Protein AF-A0A960VDE9-F1 (afdb_monomer)

Radius of gyration: 19.6 Å; Cα contacts (8 Å, |Δi|>4): 269; chains: 1; bounding box: 43×32×60 Å

pLDDT: mean 87.98, std 11.35, range [50.59, 98.44]

Nearest PDB structures (foldseek):
  7naz-assembly1_A  TM=5.894E-01  e=3.994E-02  Mycolicibacterium smegmatis MC2 155
  8xwx-assembly1_C  TM=6.552E-01  e=4.016E-01  Homo sapiens
  8j8p-assembly1_C  TM=5.024E-01  e=2.693E-01  Saccharomyces eubayanus
  4gpk-assembly1_C  TM=4.452E-01  e=2.464E-01  Bacillus thuringiensis serovar thuringiensis
  7pnu-assembly1_4  TM=3.259E-01  e=2.370E+00  Mus musculus

Solvent-accessible surface area (backbone atoms only — not comparable to full-atom values): 12712 Å² total; per-residue (Å²): 99,71,69,57,45,55,48,42,45,74,73,66,60,69,73,46,49,70,53,50,54,47,26,68,74,68,68,40,65,72,65,90,60,42,84,83,45,41,68,58,56,52,50,51,34,56,52,24,51,57,60,61,68,64,75,64,93,52,79,53,48,42,33,29,53,48,48,37,52,51,49,36,53,62,68,61,75,54,59,35,54,59,52,38,60,51,58,69,70,43,53,68,86,53,25,52,62,86,52,33,32,55,54,48,47,50,45,52,47,17,18,28,67,48,21,37,53,70,58,36,51,53,49,54,60,52,33,70,74,42,45,89,68,29,27,61,79,70,53,73,59,56,51,37,38,44,46,13,49,4,26,43,61,57,65,39,50,69,62,12,52,61,42,26,59,82,32,45,74,72,87,46,76,61,12,51,51,34,53,52,50,51,23,50,48,31,40,78,71,71,37,47,70,60,18,46,52,50,46,53,51,52,34,57,77,52,76,61,69,60,61,67,51,56,54,53,44,51,54,57,40,71,74,40,91,89,57,84,65,96,90,114

Foldseek 3Di:
DVVVLVVCVVLPDDLALVQLLVCLLVVARPCVSCPVCVVVLVVLLVVLVVVCVVVDDDLCVLVSLLSNLLSCSNVVVDQLQVSLVVLVVRDLVSHDLSCLQSSLSSNLSSCLLQLPLVSLVVSVVVLVVSPPRRHHDADPLSSLLSNLSSCVNVVVLVSNLVSLVVNQPDDDPSNLVSLLSNLVNCLVVVVLVSSLVSLLVSCVVVVNPDCVSVVVNVVSPVVDPPDDHPSD

Structure (mmCIF, N/CA/C/O backbone):
data_AF-A0A960VDE9-F1
#
_entry.id   AF-A0A960VDE9-F1
#
loop_
_atom_site.group_PDB
_atom_site.id
_atom_site.type_symbol
_atom_site.label_atom_id
_atom_site.label_alt_id
_atom_site.label_comp_id
_atom_site.label_asym_id
_atom_site.label_entity_id
_atom_site.label_seq_id
_atom_site.pdbx_PDB_ins_code
_atom_site.Cartn_x
_atom_site.Cartn_y
_atom_site.Cartn_z
_atom_site.occupancy
_atom_site.B_iso_or_equiv
_atom_site.auth_seq_id
_atom_site.auth_comp_id
_atom_site.auth_asym_id
_atom_site.auth_atom_id
_atom_site.pdbx_PDB_model_num
ATOM 1 N N . ALA A 1 1 ? 17.961 4.951 -19.507 1.00 57.47 1 ALA A N 1
ATOM 2 C CA . ALA A 1 1 ? 17.236 4.058 -18.572 1.00 57.47 1 ALA A CA 1
ATOM 3 C C . ALA A 1 1 ? 18.170 3.254 -17.660 1.00 57.47 1 ALA A C 1
ATOM 5 O O . ALA A 1 1 ? 18.095 3.422 -16.451 1.00 57.47 1 ALA A O 1
ATOM 6 N N . LYS A 1 2 ? 19.081 2.435 -18.211 1.00 57.09 2 LYS A N 1
ATOM 7 C CA . LYS A 1 2 ? 19.989 1.567 -17.433 1.00 57.09 2 LYS A CA 1
ATOM 8 C 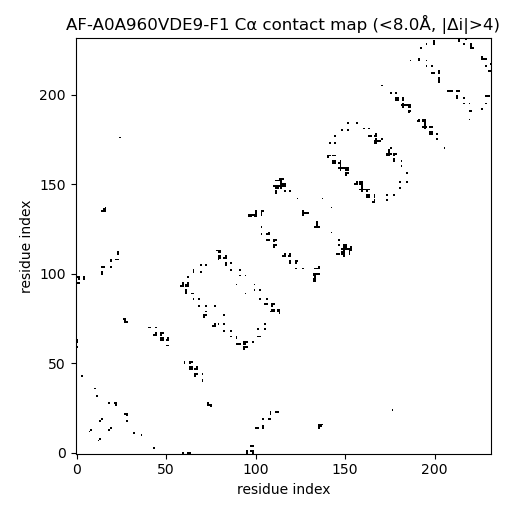C . LYS A 1 2 ? 20.852 2.305 -16.397 1.00 57.09 2 LYS A C 1
ATOM 10 O O . LYS A 1 2 ? 20.918 1.888 -15.248 1.00 57.09 2 LYS A O 1
ATOM 15 N N . SER A 1 3 ? 21.450 3.438 -16.773 1.00 63.19 3 SER A N 1
ATOM 16 C CA . SER A 1 3 ? 22.208 4.292 -15.844 1.00 63.19 3 SER A CA 1
ATOM 17 C C . SER A 1 3 ? 21.349 4.780 -14.675 1.00 63.19 3 SER A C 1
ATOM 19 O O . SER A 1 3 ? 21.765 4.660 -13.529 1.00 63.19 3 SER A O 1
ATOM 21 N N . PHE A 1 4 ? 20.126 5.245 -14.950 1.00 68.25 4 PHE A N 1
ATOM 22 C CA . PHE A 1 4 ? 19.194 5.692 -13.916 1.00 68.25 4 PHE A CA 1
ATOM 23 C C . PHE A 1 4 ? 18.790 4.563 -12.971 1.00 68.25 4 PHE A C 1
ATOM 25 O O . PHE A 1 4 ? 18.800 4.784 -11.770 1.00 68.25 4 PHE A O 1
ATOM 32 N N . TYR A 1 5 ? 18.515 3.354 -13.469 1.00 60.34 5 TYR A N 1
ATOM 33 C CA . TYR A 1 5 ? 18.174 2.217 -12.610 1.00 60.34 5 TYR A CA 1
ATOM 34 C C . TYR A 1 5 ? 19.263 1.887 -11.587 1.00 60.34 5 TYR A C 1
ATOM 36 O O . TYR A 1 5 ? 19.000 1.867 -10.386 1.00 60.34 5 TYR A O 1
ATOM 44 N N . TYR A 1 6 ? 20.503 1.685 -12.041 1.00 60.00 6 TYR A N 1
ATOM 45 C CA . TYR A 1 6 ? 21.601 1.408 -11.114 1.00 60.00 6 TYR A CA 1
ATOM 46 C C . TYR A 1 6 ? 21.843 2.578 -10.174 1.00 60.00 6 TYR A C 1
ATOM 48 O O . TYR A 1 6 ? 22.131 2.363 -9.002 1.00 60.00 6 TYR A O 1
ATOM 56 N N . SER A 1 7 ? 21.671 3.815 -10.643 1.00 65.06 7 SER A N 1
ATOM 57 C CA . SER A 1 7 ? 21.717 4.967 -9.755 1.00 65.06 7 SER A CA 1
ATOM 58 C C . SER A 1 7 ? 20.598 4.946 -8.711 1.00 65.06 7 SER A C 1
ATOM 60 O O . SER A 1 7 ? 20.882 5.269 -7.566 1.00 65.06 7 SER A O 1
ATOM 62 N N . LEU A 1 8 ? 19.365 4.540 -9.032 1.00 69.56 8 LEU A N 1
ATOM 63 C CA . LEU A 1 8 ? 18.282 4.395 -8.046 1.00 69.56 8 LEU A CA 1
ATOM 64 C C . LEU A 1 8 ? 18.653 3.369 -6.964 1.00 69.56 8 LEU A C 1
ATOM 66 O O . LEU A 1 8 ? 18.514 3.662 -5.775 1.00 69.56 8 LEU A O 1
ATOM 70 N N . LEU A 1 9 ? 19.197 2.216 -7.366 1.00 65.12 9 LEU A N 1
ATOM 71 C CA . LEU A 1 9 ? 19.657 1.177 -6.439 1.00 65.12 9 LEU A CA 1
ATOM 72 C C . LEU A 1 9 ? 20.843 1.634 -5.578 1.00 65.12 9 LEU A C 1
ATOM 74 O O . LEU A 1 9 ? 20.812 1.472 -4.361 1.00 65.12 9 LEU A O 1
ATOM 78 N N . ILE A 1 10 ? 21.867 2.250 -6.181 1.00 57.50 10 ILE A N 1
ATOM 79 C CA . ILE A 1 10 ? 23.031 2.817 -5.471 1.00 57.50 10 ILE A CA 1
ATOM 80 C C . ILE A 1 10 ? 22.580 3.885 -4.473 1.00 57.50 10 ILE A C 1
ATOM 82 O O . ILE A 1 10 ? 23.118 3.992 -3.372 1.00 57.50 10 ILE A O 1
ATOM 86 N N . ASN A 1 11 ? 21.555 4.655 -4.831 1.00 63.22 11 ASN A N 1
ATOM 87 C CA . ASN A 1 11 ? 20.969 5.642 -3.942 1.00 63.22 11 ASN A CA 1
ATOM 88 C C . ASN A 1 11 ? 20.091 5.020 -2.847 1.00 63.22 11 ASN A C 1
ATOM 90 O O . ASN A 1 11 ? 19.688 5.751 -1.949 1.00 63.22 11 ASN A O 1
ATOM 94 N N . GLY A 1 12 ? 19.876 3.703 -2.825 1.00 68.06 12 GLY A N 1
ATOM 95 C CA . GLY A 1 12 ? 19.238 2.980 -1.723 1.00 68.06 12 GLY A CA 1
ATOM 96 C C . GLY A 1 12 ? 17.746 2.700 -1.909 1.00 68.06 12 GLY A C 1
ATOM 97 O O . GLY A 1 12 ? 17.090 2.302 -0.944 1.00 68.06 12 GLY A O 1
ATOM 98 N N . LEU A 1 13 ? 17.194 2.900 -3.113 1.00 77.44 13 LEU A N 1
ATOM 99 C CA . LEU A 1 13 ? 15.847 2.415 -3.416 1.00 77.44 13 LEU A CA 1
ATOM 100 C C . LEU A 1 13 ? 15.864 0.896 -3.518 1.00 77.44 13 LEU A C 1
ATOM 102 O O . LEU A 1 13 ? 16.727 0.312 -4.175 1.00 77.44 13 LEU A O 1
ATOM 106 N N . LYS A 1 14 ? 14.882 0.272 -2.875 1.00 83.75 14 LYS A N 1
ATOM 107 C CA . LYS A 1 14 ? 14.618 -1.158 -2.971 1.00 83.75 14 LYS A CA 1
ATOM 108 C C . LYS A 1 14 ? 13.179 -1.356 -3.418 1.00 83.75 14 LYS A C 1
ATOM 110 O O . LYS A 1 14 ? 12.283 -0.641 -2.975 1.00 83.75 14 LYS A O 1
ATOM 115 N N . PHE A 1 15 ? 12.984 -2.333 -4.291 1.00 88.19 15 PHE A N 1
ATOM 116 C CA . PHE A 1 15 ? 11.693 -2.669 -4.885 1.00 88.19 15 PHE A CA 1
ATOM 117 C C . PHE A 1 15 ? 11.298 -4.092 -4.469 1.00 88.19 15 PHE A C 1
ATOM 119 O O . PHE A 1 15 ? 11.099 -4.966 -5.305 1.00 88.19 15 PHE A O 1
ATOM 126 N N . ASP A 1 16 ? 11.264 -4.323 -3.156 1.00 90.69 16 ASP A N 1
ATOM 127 C CA . ASP A 1 16 ? 10.887 -5.587 -2.514 1.00 90.69 16 ASP A CA 1
ATOM 128 C C . ASP A 1 16 ? 9.502 -5.482 -1.839 1.00 90.69 16 ASP A C 1
ATOM 130 O O . ASP A 1 16 ? 8.888 -4.405 -1.816 1.00 90.69 16 ASP A O 1
ATOM 134 N N . SER A 1 17 ? 8.984 -6.605 -1.320 1.00 93.75 17 SER A N 1
ATOM 135 C CA . SER A 1 17 ? 7.663 -6.651 -0.675 1.00 93.75 17 SER A CA 1
ATOM 136 C C . SER A 1 17 ? 7.610 -5.812 0.603 1.00 93.75 17 SER A C 1
ATOM 138 O O . 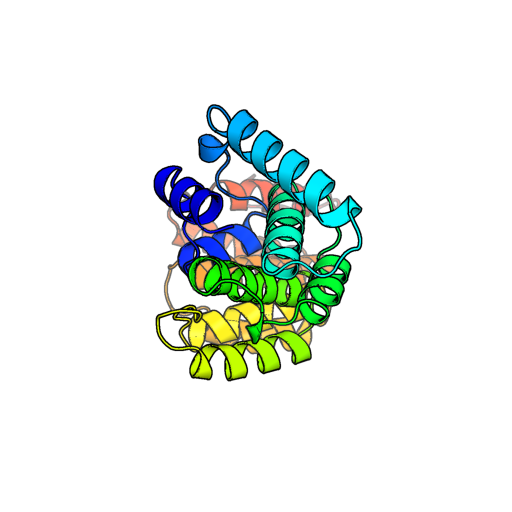SER A 1 17 ? 6.624 -5.118 0.846 1.00 93.75 17 SER A O 1
ATOM 140 N N . GLU A 1 18 ? 8.691 -5.773 1.385 1.00 92.44 18 GLU A N 1
ATOM 141 C CA . GLU A 1 18 ? 8.770 -4.975 2.609 1.00 92.44 18 GLU A CA 1
ATOM 142 C C . GLU A 1 18 ? 8.605 -3.478 2.306 1.00 92.44 18 GLU A C 1
ATOM 144 O O . GLU A 1 18 ? 7.810 -2.785 2.954 1.00 92.44 18 GLU A O 1
ATOM 149 N N . LYS A 1 19 ? 9.326 -2.951 1.305 1.00 91.94 19 LYS A N 1
ATOM 150 C CA . LYS A 1 19 ? 9.186 -1.550 0.880 1.00 91.94 19 LYS A CA 1
ATOM 151 C C . LYS A 1 19 ? 7.841 -1.279 0.237 1.00 91.94 19 LYS A C 1
ATOM 153 O O . LYS A 1 19 ? 7.285 -0.208 0.470 1.00 91.94 19 LYS A O 1
ATOM 158 N N . LEU A 1 20 ? 7.297 -2.239 -0.504 1.00 94.56 20 LEU A N 1
ATOM 159 C CA . LEU A 1 20 ? 5.956 -2.140 -1.069 1.00 94.56 20 LEU A CA 1
ATOM 160 C C . LEU A 1 20 ? 4.891 -1.953 0.021 1.00 94.56 20 LEU A C 1
ATOM 162 O O . LEU A 1 20 ? 4.113 -1.000 -0.019 1.00 94.56 20 LEU A O 1
ATOM 166 N N . LEU A 1 21 ? 4.882 -2.838 1.019 1.00 94.69 21 LEU A N 1
ATOM 167 C CA . LEU A 1 21 ? 3.913 -2.821 2.113 1.00 94.69 21 LEU A CA 1
ATOM 168 C C . LEU A 1 21 ? 4.049 -1.559 2.962 1.00 94.69 21 LEU A C 1
ATOM 170 O O . LEU A 1 21 ? 3.052 -0.903 3.267 1.00 94.69 21 LEU A O 1
ATOM 174 N N . ASN A 1 22 ? 5.284 -1.177 3.295 1.00 91.94 22 ASN A N 1
ATOM 175 C CA . ASN A 1 22 ? 5.548 0.070 4.006 1.00 91.94 22 ASN A CA 1
ATOM 176 C C . ASN A 1 22 ? 5.026 1.288 3.238 1.00 91.94 22 ASN A C 1
ATOM 178 O O . ASN A 1 22 ? 4.397 2.152 3.848 1.00 91.94 22 ASN A O 1
ATOM 182 N N . PHE A 1 23 ? 5.253 1.349 1.922 1.00 91.88 23 PHE A N 1
ATOM 183 C CA . PHE A 1 23 ? 4.793 2.461 1.094 1.00 91.88 23 PHE A CA 1
ATOM 184 C C . PHE A 1 23 ? 3.265 2.563 1.086 1.00 91.88 23 PHE A C 1
ATOM 186 O O . PHE A 1 23 ? 2.722 3.644 1.299 1.00 91.88 23 PHE A O 1
ATOM 193 N N . ILE A 1 24 ? 2.558 1.444 0.906 1.00 92.81 24 ILE A N 1
ATOM 194 C CA . ILE A 1 24 ? 1.086 1.418 0.875 1.00 92.81 24 ILE A CA 1
ATOM 195 C C . ILE A 1 24 ? 0.487 1.879 2.210 1.00 92.81 24 ILE A C 1
ATOM 197 O O . ILE A 1 24 ? -0.513 2.599 2.221 1.00 92.81 24 ILE A O 1
ATOM 201 N N . ILE A 1 25 ? 1.092 1.482 3.332 1.00 91.50 25 ILE A N 1
ATOM 202 C CA . ILE A 1 25 ? 0.610 1.842 4.671 1.00 91.50 25 ILE A CA 1
ATOM 203 C C . ILE A 1 25 ? 0.931 3.294 5.025 1.00 91.50 25 ILE A C 1
ATOM 205 O O . ILE A 1 25 ? 0.061 4.004 5.527 1.00 91.50 25 ILE A O 1
ATOM 209 N N . LYS A 1 26 ? 2.164 3.746 4.780 1.00 87.06 26 LYS A N 1
ATOM 210 C CA . LYS A 1 26 ? 2.620 5.087 5.180 1.00 87.06 26 LYS A CA 1
ATOM 211 C C . LYS A 1 26 ? 2.241 6.175 4.175 1.00 87.06 26 LYS A C 1
ATOM 213 O O . LYS A 1 26 ? 2.222 7.347 4.535 1.00 87.06 26 LYS A O 1
ATOM 218 N N . GLY A 1 27 ? 1.953 5.804 2.928 1.00 82.12 27 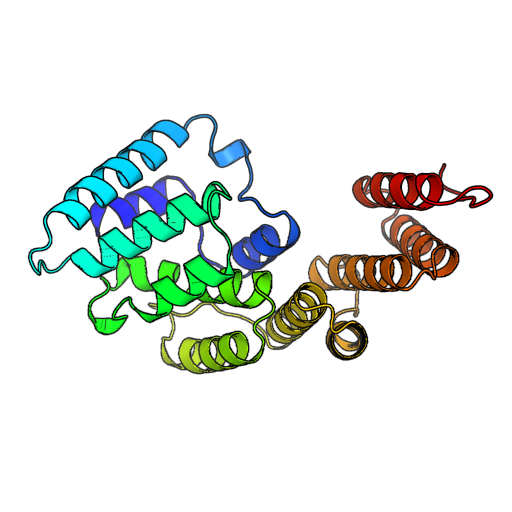GLY A N 1
ATOM 219 C CA . GLY A 1 27 ? 1.698 6.737 1.828 1.00 82.12 27 GLY A CA 1
ATOM 220 C C . GLY A 1 27 ? 2.948 7.469 1.331 1.00 82.12 27 GLY A C 1
ATOM 221 O O . GLY A 1 27 ? 2.829 8.406 0.548 1.00 82.12 27 GLY A O 1
ATOM 222 N N . SER A 1 28 ? 4.135 7.071 1.790 1.00 75.38 28 SER A N 1
ATOM 223 C CA . SER A 1 28 ? 5.411 7.665 1.405 1.00 75.38 28 SER A CA 1
ATOM 224 C C . SER A 1 28 ? 6.548 6.654 1.521 1.00 75.38 28 SER A C 1
ATOM 226 O O . SER A 1 28 ? 6.477 5.673 2.270 1.00 75.38 28 SER A O 1
ATOM 228 N N . TYR A 1 29 ? 7.617 6.906 0.769 1.00 71.62 29 TYR A N 1
ATOM 229 C CA . TYR A 1 29 ? 8.901 6.244 0.969 1.00 71.62 29 TYR A CA 1
ATOM 230 C C . TYR A 1 29 ? 9.659 6.985 2.082 1.00 71.62 29 TYR A C 1
ATOM 232 O O . TYR A 1 29 ? 9.562 8.208 2.165 1.00 71.62 29 TYR A O 1
ATOM 240 N N . ASP A 1 30 ? 10.370 6.260 2.953 1.00 65.25 30 ASP A N 1
ATOM 241 C CA . ASP A 1 30 ? 11.007 6.810 4.165 1.00 65.25 30 ASP A CA 1
ATOM 242 C C . ASP A 1 30 ? 11.761 8.126 3.881 1.00 65.25 30 ASP A C 1
ATOM 244 O O . ASP A 1 30 ? 12.691 8.166 3.076 1.00 65.25 30 ASP A O 1
ATOM 248 N N . THR A 1 31 ? 11.334 9.216 4.523 1.00 50.59 31 THR A N 1
ATOM 249 C CA . THR A 1 31 ? 11.719 10.599 4.200 1.00 50.59 31 THR A CA 1
ATOM 250 C C . THR A 1 31 ? 13.195 10.904 4.434 1.00 50.59 31 THR A C 1
ATOM 252 O O . THR A 1 31 ? 13.725 11.830 3.819 1.00 50.59 31 THR A O 1
ATOM 255 N N . ASN A 1 32 ? 13.890 10.100 5.247 1.00 52.34 32 ASN A N 1
ATOM 256 C CA . ASN A 1 32 ? 15.347 10.193 5.408 1.00 52.34 32 ASN A CA 1
ATOM 257 C C . ASN A 1 32 ? 16.103 9.893 4.101 1.00 52.34 32 ASN A C 1
ATOM 259 O O . ASN A 1 32 ? 17.282 10.211 3.970 1.00 52.34 32 ASN A O 1
ATOM 263 N N . PHE A 1 33 ? 15.423 9.303 3.116 1.00 53.47 33 PHE A N 1
ATOM 264 C CA . PHE A 1 33 ? 15.933 9.096 1.769 1.00 53.47 33 PHE A CA 1
ATOM 265 C C . PHE A 1 33 ? 16.060 10.400 0.969 1.00 53.47 33 PHE A C 1
ATOM 267 O O . PHE A 1 33 ? 16.978 10.542 0.163 1.00 53.47 33 PHE A O 1
ATOM 274 N N . PHE A 1 34 ? 15.146 11.353 1.164 1.00 55.22 34 PHE A N 1
ATOM 275 C CA . PHE A 1 34 ? 14.957 12.449 0.218 1.00 55.22 34 PHE A CA 1
ATOM 276 C C . PHE A 1 34 ? 15.830 13.671 0.490 1.00 55.22 34 PHE A C 1
ATOM 278 O O . PHE A 1 34 ? 16.165 14.356 -0.460 1.00 55.22 34 PHE A O 1
ATOM 285 N N . THR A 1 35 ? 16.277 13.952 1.710 1.00 56.12 35 THR A N 1
ATOM 286 C CA . THR A 1 35 ? 16.899 15.254 2.030 1.00 56.12 35 THR A CA 1
ATOM 287 C C . THR A 1 35 ? 18.211 15.554 1.289 1.00 56.12 35 THR A C 1
ATOM 289 O O . THR A 1 35 ? 18.427 16.703 0.913 1.00 56.12 35 THR A O 1
ATOM 292 N N . GLU A 1 36 ? 19.045 14.554 0.984 1.00 52.75 36 GLU A N 1
ATOM 293 C CA . GLU A 1 36 ? 20.275 14.741 0.181 1.00 52.75 36 GLU A CA 1
ATOM 294 C C . GLU A 1 36 ? 20.153 14.221 -1.264 1.00 52.75 36 GLU A C 1
ATOM 296 O O . GLU A 1 36 ? 20.858 14.679 -2.163 1.00 52.75 36 GLU A O 1
ATOM 301 N N . LYS A 1 37 ? 19.226 13.291 -1.524 1.00 62.59 37 LYS A N 1
ATOM 302 C CA . LYS A 1 37 ? 19.063 12.616 -2.827 1.00 62.59 37 LYS A CA 1
ATOM 303 C C . LYS A 1 37 ? 17.922 13.191 -3.675 1.00 62.59 37 LYS A C 1
ATOM 305 O O . LYS A 1 37 ? 17.739 12.767 -4.818 1.00 62.59 37 LYS A O 1
ATOM 310 N N . TYR A 1 38 ? 17.198 14.196 -3.167 1.00 62.75 38 TYR A N 1
ATOM 311 C CA . TYR A 1 38 ? 16.093 14.865 -3.869 1.00 62.75 38 TYR A CA 1
ATOM 312 C C . TYR A 1 38 ? 16.515 15.435 -5.223 1.00 62.75 38 TYR A C 1
ATOM 314 O O . TYR A 1 38 ? 15.835 15.243 -6.228 1.00 62.75 38 TYR A O 1
ATOM 322 N N . ALA A 1 39 ? 17.666 16.115 -5.258 1.00 67.62 39 ALA A N 1
ATOM 323 C CA . ALA A 1 39 ? 18.162 16.778 -6.460 1.00 67.62 39 ALA A CA 1
ATOM 324 C C . ALA A 1 39 ? 18.455 15.776 -7.588 1.00 67.62 39 ALA A C 1
ATOM 326 O O . ALA A 1 39 ? 18.220 16.065 -8.761 1.00 67.62 39 ALA A O 1
ATOM 327 N N . PHE A 1 40 ? 18.919 14.575 -7.232 1.00 70.50 40 PHE A N 1
ATOM 328 C CA . PHE A 1 40 ? 19.138 13.496 -8.188 1.00 70.50 40 PHE A CA 1
ATOM 329 C C . PHE A 1 40 ? 17.811 12.977 -8.759 1.00 70.50 40 PHE A C 1
ATOM 331 O O . PHE A 1 40 ? 17.673 12.822 -9.974 1.00 70.50 40 PHE A O 1
ATOM 338 N N . PHE A 1 41 ? 16.826 12.746 -7.891 1.00 75.31 41 PHE A N 1
ATOM 339 C CA . PHE A 1 41 ? 15.524 12.213 -8.282 1.00 75.31 41 PHE A CA 1
ATOM 340 C C . PHE A 1 41 ? 14.726 13.211 -9.144 1.00 75.31 41 PHE A C 1
ATOM 342 O O . PHE A 1 41 ? 14.179 12.824 -10.177 1.00 75.31 41 PHE A O 1
ATOM 349 N N . ASP A 1 42 ? 14.761 14.506 -8.808 1.00 78.75 42 ASP A N 1
ATOM 350 C CA . ASP A 1 42 ? 14.192 15.587 -9.632 1.00 78.75 42 ASP A CA 1
ATOM 351 C C . ASP A 1 42 ? 14.919 15.724 -10.982 1.00 78.75 42 ASP A C 1
ATOM 353 O O . ASP A 1 42 ? 14.291 15.871 -12.030 1.00 78.75 42 ASP A O 1
ATOM 357 N N . GLY A 1 43 ? 16.251 15.602 -10.996 1.00 79.88 43 GLY A N 1
ATOM 358 C CA . GLY A 1 43 ? 17.038 15.606 -12.230 1.00 79.88 43 GLY A CA 1
ATOM 359 C C . GLY A 1 43 ? 16.680 14.450 -13.170 1.00 79.88 43 GLY A C 1
ATOM 360 O O . GLY A 1 43 ? 16.494 14.661 -14.372 1.00 79.88 43 GLY A O 1
ATOM 361 N N . MET A 1 44 ? 16.531 13.235 -12.632 1.00 82.38 44 MET A N 1
ATOM 362 C CA . MET A 1 44 ? 16.061 12.066 -13.384 1.00 82.38 44 MET A CA 1
ATOM 363 C C . MET A 1 44 ? 14.666 12.311 -13.966 1.00 82.38 44 MET A C 1
ATOM 365 O O . MET A 1 44 ? 14.460 12.088 -15.158 1.00 82.38 44 MET A O 1
ATOM 369 N N . TYR A 1 45 ? 13.736 12.810 -13.152 1.00 84.44 45 TYR A N 1
ATOM 370 C CA . TYR A 1 45 ? 12.372 13.120 -13.572 1.00 84.44 45 TYR A CA 1
ATOM 371 C C . TYR A 1 45 ? 12.330 14.139 -14.716 1.00 84.44 45 TYR A C 1
ATOM 373 O O . TYR A 1 45 ? 11.724 13.878 -15.755 1.00 84.44 45 TYR A O 1
ATOM 381 N N . ARG A 1 46 ? 13.048 15.263 -14.592 1.00 84.44 46 ARG A N 1
ATOM 382 C CA . ARG A 1 46 ? 13.128 16.284 -15.654 1.00 84.44 46 ARG A CA 1
ATOM 383 C C . ARG A 1 46 ? 13.707 15.731 -16.950 1.00 84.44 46 ARG A C 1
ATOM 385 O O . ARG A 1 46 ? 13.255 16.106 -18.030 1.00 84.44 46 ARG A O 1
ATOM 392 N N . ASN A 1 47 ? 14.705 14.855 -16.861 1.00 82.69 47 ASN A N 1
ATOM 393 C CA . ASN A 1 47 ? 15.289 14.218 -18.038 1.00 82.69 47 ASN A CA 1
ATOM 394 C C . ASN A 1 47 ? 14.316 13.228 -18.689 1.00 82.69 47 ASN A C 1
ATOM 396 O O . ASN A 1 47 ? 14.205 13.218 -19.912 1.00 82.69 47 ASN A O 1
ATOM 400 N N . ALA A 1 48 ? 13.579 12.453 -17.890 1.00 83.69 48 ALA A N 1
ATOM 401 C CA . ALA A 1 48 ? 12.560 11.537 -18.389 1.00 83.69 48 ALA A CA 1
ATOM 402 C C . ALA A 1 48 ? 11.403 12.288 -19.072 1.00 83.69 48 ALA A C 1
ATOM 404 O O . ALA A 1 48 ? 11.019 11.916 -20.176 1.00 83.69 48 ALA A O 1
ATOM 405 N N . LEU A 1 49 ? 10.931 13.398 -18.488 1.00 83.62 49 LEU A N 1
ATOM 406 C CA . LEU A 1 49 ? 9.923 14.272 -19.102 1.00 83.62 49 LEU A CA 1
ATOM 407 C C . LEU A 1 49 ? 10.385 14.851 -20.440 1.00 83.62 49 LEU A C 1
ATOM 409 O O . LEU A 1 49 ? 9.641 14.832 -21.417 1.00 83.62 49 LEU A O 1
A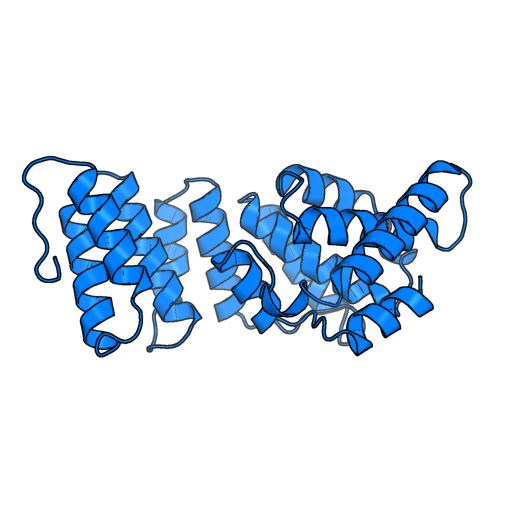TOM 413 N N . ARG A 1 50 ? 11.620 15.367 -20.500 1.00 83.25 50 ARG A N 1
ATOM 414 C CA . ARG A 1 50 ? 12.184 15.892 -21.752 1.00 83.25 50 ARG A CA 1
ATOM 415 C C . ARG A 1 50 ? 12.240 14.814 -22.819 1.00 83.25 50 ARG A C 1
ATOM 417 O O . ARG A 1 50 ? 11.902 15.098 -23.956 1.00 83.25 50 ARG A O 1
ATOM 424 N N . ALA A 1 51 ? 12.658 13.605 -22.456 1.00 77.50 51 ALA A N 1
ATOM 425 C CA . ALA A 1 51 ? 12.743 12.494 -23.389 1.00 77.50 51 ALA A CA 1
ATOM 426 C C . ALA A 1 51 ? 11.357 12.033 -23.873 1.00 77.50 51 ALA A C 1
ATOM 428 O O . ALA A 1 51 ? 11.198 11.732 -25.051 1.00 77.50 51 ALA A O 1
ATOM 429 N N . ASP A 1 52 ? 10.346 11.987 -23.002 1.00 76.69 52 ASP A N 1
ATOM 430 C CA . ASP A 1 52 ? 8.971 11.623 -23.386 1.00 76.69 52 ASP A CA 1
ATOM 431 C C . ASP A 1 52 ? 8.325 12.672 -24.313 1.00 76.69 52 ASP A C 1
ATOM 433 O O . ASP A 1 52 ? 7.546 12.328 -25.201 1.00 76.69 52 ASP A O 1
ATOM 437 N N . ALA A 1 53 ? 8.722 13.943 -24.189 1.00 79.00 53 ALA A N 1
ATOM 438 C CA . ALA A 1 53 ? 8.232 15.024 -25.043 1.00 79.00 53 ALA A CA 1
ATOM 439 C C . ALA A 1 53 ? 8.623 14.887 -26.525 1.00 79.00 53 ALA A C 1
ATOM 441 O O . ALA A 1 53 ? 7.974 15.502 -27.369 1.00 79.00 53 ALA A O 1
ATOM 442 N N . PHE A 1 54 ? 9.650 14.098 -26.863 1.00 71.19 54 PHE A N 1
ATOM 443 C CA . PHE A 1 54 ? 10.120 13.984 -28.246 1.00 71.19 54 PHE A CA 1
ATOM 444 C C . PHE A 1 54 ? 9.199 13.168 -29.171 1.00 71.19 54 PHE A C 1
ATOM 446 O O . PHE A 1 54 ? 9.438 13.204 -30.366 1.00 71.19 54 PHE A O 1
ATOM 453 N N . GLN A 1 55 ? 8.129 12.526 -28.670 1.00 64.06 55 GLN A N 1
ATOM 454 C CA . GLN A 1 55 ? 7.076 11.767 -29.395 1.00 64.06 55 GLN A CA 1
ATOM 455 C C . GLN A 1 55 ? 7.515 10.685 -30.407 1.00 64.06 55 GLN A C 1
ATOM 457 O O . GLN A 1 55 ? 6.697 9.838 -30.764 1.00 64.06 55 GLN A O 1
ATOM 462 N N . ASP A 1 56 ? 8.779 10.648 -30.811 1.00 71.25 56 ASP A N 1
ATOM 463 C CA . ASP A 1 56 ? 9.364 9.623 -31.658 1.00 71.25 56 ASP A CA 1
ATOM 464 C C . ASP A 1 56 ? 9.484 8.303 -30.886 1.00 71.25 56 ASP A C 1
ATOM 466 O O . ASP A 1 56 ? 9.801 8.272 -29.692 1.00 71.25 56 ASP A O 1
ATOM 470 N N . GLU A 1 57 ? 9.256 7.178 -31.566 1.00 72.38 57 GLU A N 1
ATOM 471 C CA . GLU A 1 57 ? 9.517 5.869 -30.973 1.00 72.38 57 GLU A CA 1
ATOM 472 C C . GLU A 1 57 ? 11.028 5.636 -30.852 1.00 72.38 57 GLU A C 1
ATOM 474 O O . GLU A 1 57 ? 11.706 5.313 -31.826 1.00 72.38 57 GLU A O 1
ATOM 479 N N . TYR A 1 58 ? 11.553 5.753 -29.632 1.00 76.69 58 TYR A N 1
ATOM 480 C CA . TYR A 1 58 ? 12.918 5.356 -29.288 1.00 76.69 58 TYR A CA 1
ATOM 481 C C . TYR A 1 58 ? 12.923 4.196 -28.274 1.00 76.69 58 TYR A C 1
ATOM 483 O O . TYR A 1 58 ? 11.942 4.003 -27.544 1.00 76.69 58 TYR A O 1
ATOM 491 N N . PRO A 1 59 ? 14.003 3.392 -28.213 1.00 76.56 59 PRO A N 1
ATOM 492 C CA . PRO A 1 59 ? 14.026 2.142 -27.444 1.00 76.56 59 PRO A CA 1
ATOM 493 C C . PRO A 1 59 ? 13.698 2.303 -25.952 1.00 76.56 59 PRO A C 1
ATOM 495 O O . PRO A 1 59 ? 13.056 1.440 -25.362 1.00 76.56 59 PRO A O 1
ATOM 498 N N . GLU A 1 60 ? 14.097 3.414 -25.333 1.00 79.62 60 GLU A N 1
ATOM 499 C CA . GLU A 1 60 ? 13.920 3.680 -23.902 1.00 79.62 60 GLU A CA 1
ATOM 500 C C . GLU A 1 60 ? 12.607 4.390 -23.541 1.00 79.62 60 GLU A C 1
ATOM 502 O O . GLU A 1 60 ? 12.410 4.707 -22.366 1.00 79.62 60 GLU A O 1
ATOM 507 N N . LEU A 1 61 ? 11.709 4.649 -24.500 1.00 84.56 61 LEU A N 1
ATOM 508 C CA . LEU A 1 61 ? 10.492 5.444 -24.280 1.00 84.56 61 LEU A CA 1
ATOM 509 C C . LEU A 1 61 ? 9.634 4.895 -23.129 1.00 84.56 61 LEU A C 1
ATOM 511 O O . LEU A 1 61 ? 9.288 5.627 -22.202 1.00 84.56 61 LEU A O 1
ATOM 515 N N . ASN A 1 62 ? 9.357 3.588 -23.135 1.00 87.69 62 ASN A N 1
ATOM 516 C CA . ASN A 1 62 ? 8.581 2.923 -22.080 1.00 87.69 62 ASN A CA 1
ATOM 517 C C . ASN A 1 62 ? 9.274 2.996 -20.711 1.00 87.69 62 ASN A C 1
ATOM 519 O O . ASN A 1 62 ? 8.628 3.252 -19.695 1.00 87.69 62 ASN A O 1
ATOM 523 N N . SER A 1 63 ? 10.599 2.845 -20.683 1.00 88.62 63 SER A N 1
ATOM 524 C CA . SER A 1 63 ? 11.390 2.982 -19.459 1.00 88.62 63 SER A CA 1
ATOM 525 C C . SER A 1 63 ? 11.369 4.415 -18.917 1.00 88.62 63 SER A C 1
ATOM 527 O O . SER A 1 63 ? 11.287 4.607 -17.708 1.00 88.62 63 SER A O 1
ATOM 529 N N . ASN A 1 64 ? 11.419 5.434 -19.778 1.00 85.56 64 ASN A N 1
ATOM 530 C CA . ASN A 1 64 ? 11.349 6.833 -19.349 1.00 85.56 64 ASN A CA 1
ATOM 531 C C . ASN A 1 64 ? 9.964 7.182 -18.794 1.00 85.56 64 ASN A C 1
ATOM 533 O O . ASN A 1 64 ? 9.881 7.779 -17.722 1.00 85.56 64 ASN A O 1
ATOM 537 N N . ARG A 1 65 ? 8.887 6.734 -19.451 1.00 90.12 65 ARG A N 1
ATOM 538 C CA . ARG A 1 65 ? 7.516 6.858 -18.925 1.00 90.12 65 ARG A CA 1
ATOM 539 C C . ARG A 1 65 ? 7.377 6.213 -17.553 1.00 90.12 65 ARG A C 1
ATOM 541 O O . ARG A 1 65 ? 6.816 6.815 -16.644 1.00 90.12 65 ARG A O 1
ATOM 548 N N . LEU A 1 66 ? 7.955 5.029 -17.368 1.00 91.94 66 LEU A N 1
ATOM 549 C CA . LEU A 1 66 ? 7.959 4.354 -16.075 1.00 91.94 66 LEU A CA 1
ATOM 550 C C . LEU A 1 66 ? 8.675 5.170 -14.983 1.00 91.94 66 LEU A C 1
ATOM 552 O O . LEU A 1 66 ? 8.183 5.249 -13.861 1.00 91.94 66 LEU A O 1
ATOM 556 N N . LEU A 1 67 ? 9.806 5.811 -15.300 1.00 89.06 67 LEU A N 1
ATOM 557 C CA . LEU A 1 67 ? 10.528 6.670 -14.350 1.00 89.06 67 LEU A CA 1
ATOM 558 C C . LEU A 1 67 ? 9.746 7.94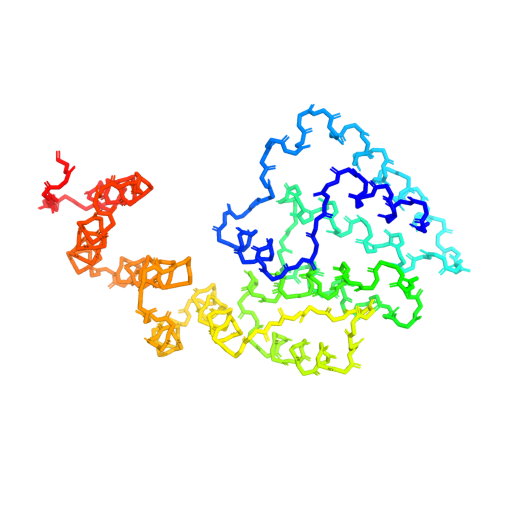3 -13.986 1.00 89.06 67 LEU A C 1
ATOM 560 O O . LEU A 1 67 ? 9.827 8.392 -12.843 1.00 89.06 67 LEU A O 1
ATOM 564 N N . VAL A 1 68 ? 8.972 8.499 -14.925 1.00 89.31 68 VAL A N 1
ATOM 565 C CA . VAL A 1 68 ? 8.030 9.599 -14.653 1.00 89.31 68 VAL A CA 1
ATOM 566 C C . VAL A 1 68 ? 6.977 9.142 -13.643 1.00 89.31 68 VAL A C 1
ATOM 568 O O . VAL A 1 68 ? 6.828 9.770 -12.597 1.00 89.31 68 VAL A O 1
ATOM 571 N N . LEU A 1 69 ? 6.317 8.006 -13.894 1.00 92.50 69 LEU A N 1
ATOM 572 C CA . LEU A 1 69 ? 5.289 7.462 -12.995 1.00 92.50 69 LEU A CA 1
ATOM 573 C C . LEU A 1 69 ? 5.846 7.106 -11.611 1.00 92.50 69 LEU A C 1
ATOM 575 O O . LEU A 1 69 ? 5.173 7.323 -10.602 1.00 92.50 69 LEU A O 1
ATOM 579 N N . LEU A 1 70 ? 7.079 6.595 -11.548 1.00 90.81 70 LEU A N 1
ATOM 580 C CA . LEU A 1 70 ? 7.773 6.341 -10.287 1.00 90.81 70 LEU A CA 1
ATOM 581 C C . LEU A 1 70 ? 7.907 7.627 -9.473 1.00 90.81 70 LEU A C 1
ATOM 583 O O . LEU A 1 70 ? 7.549 7.645 -8.299 1.00 90.81 70 LEU A O 1
ATOM 587 N N . TYR A 1 71 ? 8.398 8.700 -10.093 1.00 87.62 71 TYR A N 1
ATOM 588 C CA . TYR A 1 71 ? 8.565 9.983 -9.421 1.00 87.62 71 TYR A CA 1
ATOM 589 C C . TYR A 1 71 ? 7.226 10.555 -8.945 1.00 87.62 71 TYR A C 1
ATOM 591 O O . TYR A 1 71 ? 7.091 10.927 -7.781 1.00 87.62 71 TYR A O 1
ATOM 599 N N . GLU A 1 72 ? 6.210 10.564 -9.811 1.00 88.94 72 GLU A N 1
ATOM 600 C CA . GLU A 1 72 ? 4.868 11.050 -9.465 1.00 88.94 72 GLU A CA 1
ATOM 601 C C . GLU A 1 72 ? 4.241 10.271 -8.303 1.00 88.94 72 GLU A C 1
ATOM 603 O O . GLU A 1 72 ? 3.574 10.867 -7.453 1.00 88.94 72 GLU A O 1
ATOM 608 N N . THR A 1 73 ? 4.478 8.957 -8.254 1.00 89.94 73 THR A N 1
ATOM 609 C CA . THR A 1 73 ? 4.012 8.088 -7.168 1.00 89.94 73 THR A CA 1
ATOM 610 C C . THR A 1 73 ? 4.739 8.404 -5.866 1.00 89.94 73 THR A C 1
ATOM 612 O O . THR A 1 73 ? 4.087 8.602 -4.846 1.00 89.94 73 THR A O 1
ATOM 615 N N . MET A 1 74 ? 6.072 8.499 -5.897 1.00 85.62 74 MET A N 1
ATOM 616 C CA . MET A 1 74 ? 6.896 8.781 -4.713 1.00 85.62 74 MET A CA 1
ATOM 617 C C . MET A 1 74 ? 6.583 10.140 -4.080 1.00 85.62 74 MET A C 1
ATOM 619 O O . MET A 1 74 ? 6.614 10.274 -2.862 1.00 85.62 74 MET A O 1
ATOM 623 N N . GLU A 1 75 ? 6.241 11.129 -4.903 1.00 83.06 75 GLU A N 1
ATOM 624 C CA . GLU A 1 75 ? 5.876 12.477 -4.465 1.00 83.06 75 GLU A CA 1
ATOM 625 C C . GLU A 1 75 ? 4.395 12.622 -4.083 1.00 83.06 75 GLU A C 1
ATOM 627 O O . GLU A 1 75 ? 3.965 13.704 -3.685 1.00 83.06 75 GLU A O 1
ATOM 632 N N . GLY A 1 76 ? 3.581 11.577 -4.268 1.00 83.25 76 GLY A N 1
ATOM 633 C CA . GLY A 1 76 ? 2.138 11.641 -4.029 1.00 83.25 76 GLY A CA 1
ATOM 634 C C . GLY A 1 76 ? 1.407 12.662 -4.913 1.00 83.25 76 GLY A C 1
ATOM 635 O O . GLY A 1 76 ? 0.337 13.145 -4.545 1.00 83.25 76 GLY A O 1
ATOM 636 N N . ARG A 1 77 ? 1.965 13.017 -6.080 1.00 80.94 77 ARG A N 1
ATOM 637 C CA . ARG A 1 77 ? 1.432 14.081 -6.957 1.00 80.94 77 ARG A CA 1
ATOM 638 C C . ARG A 1 77 ? 0.224 13.648 -7.773 1.00 80.94 77 ARG A C 1
ATOM 640 O O . ARG A 1 77 ? -0.486 14.497 -8.310 1.00 80.94 77 ARG A O 1
ATOM 647 N N . ARG A 1 78 ? -0.000 12.340 -7.905 1.00 84.50 78 ARG A N 1
ATOM 648 C CA . ARG A 1 78 ? -1.001 11.795 -8.818 1.00 84.50 78 ARG A CA 1
ATOM 649 C C . ARG A 1 78 ? -1.829 10.690 -8.182 1.00 84.50 78 ARG A C 1
ATOM 651 O O . ARG A 1 78 ? -1.345 9.884 -7.395 1.00 84.50 78 ARG A O 1
ATOM 658 N N . ASN A 1 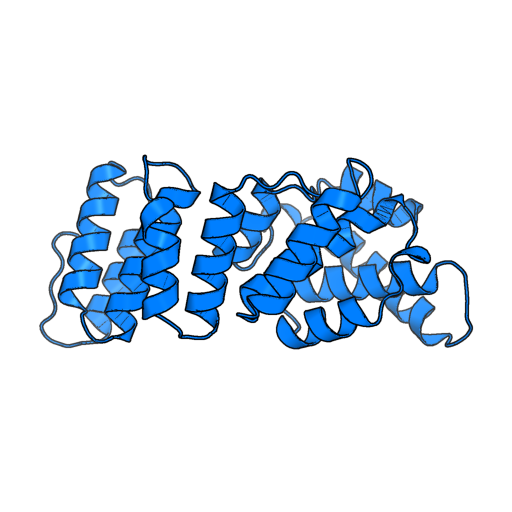79 ? -3.105 10.654 -8.560 1.00 89.81 79 ASN A N 1
ATOM 659 C CA . ASN A 1 79 ? -4.046 9.642 -8.103 1.00 89.81 79 ASN A CA 1
ATOM 660 C C . ASN A 1 79 ? -3.605 8.239 -8.557 1.00 89.81 79 ASN A C 1
ATOM 662 O O . ASN A 1 79 ? -3.352 8.019 -9.743 1.00 89.81 79 ASN A O 1
ATOM 666 N N . SER A 1 80 ? -3.586 7.279 -7.630 1.00 92.62 80 SER A N 1
ATOM 667 C CA . SER A 1 80 ? -3.158 5.899 -7.883 1.00 92.62 80 SER A CA 1
ATOM 668 C C . SER A 1 80 ? -3.929 5.202 -9.004 1.00 92.62 80 SER A C 1
ATOM 670 O O . SER A 1 80 ? -3.345 4.393 -9.716 1.00 92.62 80 SER A O 1
ATOM 672 N N . LYS A 1 81 ? -5.210 5.534 -9.211 1.00 93.94 81 LYS A N 1
ATOM 673 C CA . LYS A 1 81 ? -6.010 4.997 -10.319 1.00 93.94 81 LYS A CA 1
ATOM 674 C C . LYS A 1 81 ? -5.472 5.454 -11.678 1.00 93.94 81 LYS A C 1
ATOM 676 O O . LYS A 1 81 ? -5.348 4.642 -12.584 1.00 93.94 81 LYS A O 1
ATOM 681 N N . LEU A 1 82 ? -5.102 6.730 -11.800 1.00 94.69 82 LEU A N 1
ATOM 682 C CA . LEU A 1 82 ? -4.534 7.274 -13.038 1.00 94.69 82 LEU A CA 1
ATOM 683 C C . LEU A 1 82 ? -3.136 6.712 -13.312 1.00 94.69 82 LEU A C 1
ATOM 685 O O . LEU A 1 82 ? -2.817 6.411 -14.458 1.00 94.69 82 LEU A O 1
ATOM 689 N N . ILE A 1 83 ? -2.321 6.534 -12.264 1.00 95.00 83 ILE A N 1
ATOM 690 C CA . ILE A 1 83 ? -1.025 5.851 -12.391 1.00 95.00 83 ILE A CA 1
ATOM 691 C C . ILE A 1 83 ? -1.233 4.418 -12.898 1.00 95.00 83 ILE A C 1
ATOM 693 O O . ILE A 1 83 ? -0.552 4.001 -13.829 1.00 95.00 83 ILE A O 1
ATOM 697 N N . LEU A 1 84 ? -2.200 3.679 -12.341 1.00 96.12 84 LEU A N 1
ATOM 698 C CA . LEU A 1 84 ? -2.508 2.314 -12.771 1.00 96.12 84 LEU A CA 1
ATOM 699 C C . LEU A 1 84 ? -2.932 2.252 -14.244 1.00 96.12 84 LEU A C 1
ATOM 701 O O . LEU A 1 84 ? -2.471 1.388 -14.985 1.00 96.12 84 LEU A O 1
ATOM 705 N N . GLU A 1 85 ? -3.793 3.172 -14.679 1.00 96.00 85 GLU A N 1
ATOM 706 C CA . GLU A 1 85 ? -4.229 3.269 -16.076 1.00 96.00 85 GLU A CA 1
ATOM 707 C C . GLU A 1 85 ? -3.063 3.548 -17.032 1.00 96.00 85 GLU A C 1
ATOM 709 O O . GLU A 1 85 ? -3.029 2.988 -18.128 1.00 96.00 85 GLU A O 1
ATOM 714 N N . ASP A 1 86 ? -2.089 4.363 -16.630 1.00 94.94 86 ASP A N 1
ATOM 715 C CA . ASP A 1 86 ? -0.903 4.634 -17.445 1.00 94.94 86 ASP A CA 1
ATOM 716 C C . ASP A 1 86 ? 0.107 3.486 -17.432 1.00 94.94 86 ASP A C 1
ATOM 718 O O . ASP A 1 86 ? 0.670 3.170 -18.479 1.00 94.94 86 ASP A O 1
ATOM 722 N N . LEU A 1 87 ? 0.280 2.791 -16.304 1.00 95.31 87 LEU A N 1
ATOM 723 C CA . LEU A 1 87 ? 1.116 1.587 -16.228 1.00 95.31 87 LEU A CA 1
ATOM 724 C C . LEU A 1 87 ? 0.635 0.490 -17.185 1.00 95.31 87 LEU A C 1
ATOM 726 O O . LEU A 1 87 ? 1.462 -0.234 -17.737 1.00 95.31 87 LEU A O 1
ATOM 730 N N . LYS A 1 88 ? -0.679 0.386 -17.425 1.00 94.50 88 LYS A N 1
ATOM 731 C CA . LYS A 1 88 ? -1.257 -0.555 -18.404 1.00 94.50 88 LYS A CA 1
ATOM 732 C C . LYS A 1 88 ? -0.948 -0.195 -19.857 1.00 94.50 88 LYS A C 1
ATOM 734 O O . LYS A 1 88 ? -1.010 -1.071 -20.713 1.00 94.50 88 LYS A O 1
ATOM 739 N N . LYS A 1 89 ? -0.651 1.076 -20.146 1.00 92.62 89 LYS A N 1
ATOM 740 C CA . LYS A 1 89 ? -0.278 1.551 -21.492 1.00 92.62 89 LYS A CA 1
ATOM 741 C C . LYS A 1 89 ? 1.210 1.358 -21.781 1.00 92.62 89 LYS A C 1
ATOM 743 O O . LYS A 1 89 ? 1.617 1.478 -22.933 1.00 92.62 89 LYS A O 1
ATOM 748 N N . ILE A 1 90 ? 2.017 1.105 -20.750 1.00 91.38 90 ILE A N 1
ATOM 749 C CA . ILE A 1 90 ? 3.434 0.788 -20.902 1.00 91.38 90 ILE A CA 1
ATOM 750 C C . ILE A 1 90 ? 3.553 -0.658 -21.379 1.00 91.38 90 ILE A C 1
ATOM 752 O O . ILE A 1 90 ? 3.119 -1.587 -20.698 1.00 91.38 90 ILE A O 1
ATOM 756 N N . ASP A 1 91 ? 4.171 -0.844 -22.543 1.00 88.88 91 ASP A N 1
ATOM 757 C CA . ASP A 1 91 ? 4.498 -2.171 -23.056 1.00 88.88 91 ASP A CA 1
ATOM 758 C C . ASP A 1 91 ? 5.655 -2.758 -22.239 1.00 88.88 91 ASP A C 1
ATOM 760 O O . ASP A 1 91 ? 6.813 -2.365 -22.411 1.00 88.88 91 ASP A O 1
ATOM 764 N N . TYR A 1 92 ? 5.322 -3.685 -21.336 1.00 86.88 92 TYR A N 1
ATOM 765 C CA . TYR A 1 92 ? 6.258 -4.325 -20.411 1.00 86.88 92 TYR A CA 1
ATOM 766 C C . TYR A 1 92 ? 7.444 -4.982 -21.127 1.00 86.88 92 TYR A C 1
ATOM 768 O O . TYR A 1 92 ? 8.571 -4.916 -20.636 1.00 86.88 92 TYR A O 1
ATOM 776 N N . GLU A 1 93 ? 7.240 -5.555 -22.316 1.00 87.25 93 GLU A N 1
ATOM 777 C CA . GLU A 1 93 ? 8.334 -6.214 -23.033 1.00 87.25 93 GLU A CA 1
ATOM 778 C C . GLU A 1 93 ? 9.331 -5.213 -23.618 1.00 87.25 93 GLU A C 1
ATOM 780 O O . GLU A 1 93 ? 10.528 -5.497 -23.703 1.00 87.25 93 GLU A O 1
ATOM 785 N N . ARG A 1 94 ? 8.871 -3.995 -23.924 1.00 88.00 94 ARG A N 1
ATOM 786 C CA . ARG A 1 94 ? 9.721 -2.876 -24.359 1.00 88.00 94 ARG A CA 1
ATOM 787 C C . ARG A 1 94 ? 10.338 -2.102 -23.190 1.00 88.00 94 ARG A C 1
ATOM 789 O O . ARG A 1 94 ? 11.128 -1.187 -23.420 1.00 88.00 94 ARG A O 1
ATOM 796 N N . VAL A 1 95 ? 10.011 -2.445 -21.944 1.00 86.81 95 VAL A N 1
ATOM 797 C CA . VAL A 1 95 ? 10.684 -1.904 -20.759 1.00 86.81 95 VAL A CA 1
ATOM 798 C C . VAL A 1 95 ? 12.041 -2.590 -20.602 1.00 86.81 95 VAL A C 1
ATOM 800 O O . VAL A 1 95 ? 12.151 -3.819 -20.645 1.00 86.81 95 VAL A O 1
ATOM 803 N N . THR A 1 96 ? 13.091 -1.790 -20.398 1.00 84.19 96 THR A N 1
ATOM 804 C CA . THR A 1 96 ? 14.450 -2.303 -20.169 1.00 84.19 96 THR A CA 1
ATOM 805 C C . THR A 1 96 ? 14.433 -3.272 -18.978 1.00 84.19 96 THR A C 1
ATOM 807 O O . THR A 1 96 ? 13.914 -2.874 -17.935 1.00 84.19 96 THR A O 1
ATOM 810 N N . PRO A 1 97 ? 15.013 -4.487 -19.086 1.00 83.38 97 PRO A N 1
ATOM 811 C CA . PRO A 1 97 ? 14.907 -5.527 -18.056 1.00 83.38 97 PRO A CA 1
ATOM 812 C C . PRO A 1 97 ? 15.180 -5.027 -16.639 1.00 83.38 97 PRO A C 1
ATOM 814 O O . PRO A 1 97 ? 14.375 -5.237 -15.741 1.00 83.38 97 PRO A O 1
ATOM 817 N N . ASP A 1 98 ? 16.241 -4.234 -16.493 1.00 77.81 98 ASP A N 1
ATOM 818 C CA . ASP A 1 98 ? 16.660 -3.630 -15.232 1.00 77.81 98 ASP A CA 1
ATOM 819 C C . ASP A 1 98 ? 15.522 -2.868 -14.516 1.00 77.81 98 ASP A C 1
ATOM 821 O O . ASP A 1 98 ? 15.343 -3.009 -13.315 1.00 77.81 98 ASP A O 1
ATOM 825 N N . VAL A 1 99 ? 14.683 -2.106 -15.229 1.00 83.75 99 VAL A N 1
ATOM 826 C CA . VAL A 1 99 ? 13.594 -1.322 -14.608 1.00 83.75 99 VAL A CA 1
ATOM 827 C C . VAL A 1 99 ? 12.251 -2.063 -14.552 1.00 83.75 99 VAL A C 1
ATOM 829 O O . VAL A 1 99 ? 11.289 -1.512 -14.021 1.00 83.75 99 VAL A O 1
ATOM 832 N N . ARG A 1 100 ? 12.142 -3.303 -15.049 1.00 88.81 100 ARG A N 1
ATOM 833 C CA . ARG A 1 100 ? 10.868 -4.054 -15.054 1.00 88.81 100 ARG A CA 1
ATOM 834 C C . ARG A 1 100 ? 10.329 -4.313 -13.648 1.00 88.81 100 ARG A C 1
ATOM 836 O O . ARG A 1 100 ? 9.124 -4.224 -13.434 1.00 88.81 100 ARG A O 1
ATOM 843 N N . LEU A 1 101 ? 11.214 -4.528 -12.673 1.00 90.25 101 LEU A N 1
ATOM 844 C CA . LEU A 1 101 ? 10.830 -4.670 -11.266 1.00 90.25 101 LEU A CA 1
ATOM 845 C C . LEU A 1 101 ? 10.082 -3.431 -10.735 1.00 90.25 101 LEU A C 1
ATOM 847 O O . LEU A 1 101 ? 9.142 -3.562 -9.956 1.00 90.25 101 LEU A O 1
ATOM 851 N N . ILE A 1 102 ? 10.447 -2.230 -11.202 1.00 91.38 102 ILE A N 1
ATOM 852 C CA . ILE A 1 102 ? 9.773 -0.973 -10.836 1.00 91.38 102 ILE A CA 1
ATOM 853 C C . ILE A 1 102 ? 8.335 -0.965 -11.361 1.00 91.38 102 ILE A C 1
ATOM 855 O O . ILE A 1 102 ? 7.429 -0.530 -10.654 1.00 91.38 102 ILE A O 1
ATOM 859 N N . HIS A 1 103 ? 8.114 -1.462 -12.582 1.00 93.88 103 HIS A N 1
ATOM 860 C CA . HIS A 1 103 ? 6.773 -1.567 -13.167 1.00 93.88 103 HIS A CA 1
ATOM 861 C C . HIS A 1 103 ? 5.877 -2.473 -12.326 1.00 93.88 103 HIS A C 1
ATOM 863 O O . HIS A 1 103 ? 4.782 -2.059 -11.941 1.00 93.88 103 HIS A O 1
ATOM 869 N N . THR A 1 104 ? 6.370 -3.657 -11.963 1.00 94.31 104 THR A N 1
ATOM 870 C CA . THR A 1 104 ? 5.654 -4.596 -11.091 1.00 94.31 104 THR A CA 1
ATOM 871 C C . THR A 1 104 ? 5.347 -3.965 -9.731 1.00 94.31 104 THR A C 1
ATOM 873 O O . THR A 1 104 ? 4.203 -3.998 -9.276 1.00 94.31 104 THR A O 1
ATOM 876 N N . TRP A 1 105 ? 6.337 -3.316 -9.111 1.00 94.94 105 TRP A N 1
ATOM 877 C CA . TRP A 1 105 ? 6.207 -2.660 -7.805 1.00 94.94 105 TRP A CA 1
ATOM 878 C C . TRP A 1 105 ? 5.146 -1.556 -7.801 1.00 94.94 105 TRP A C 1
ATOM 880 O O . TRP A 1 105 ? 4.239 -1.560 -6.966 1.00 94.94 105 TRP A O 1
ATOM 890 N N . LEU A 1 106 ? 5.207 -0.648 -8.780 1.00 95.31 106 LEU A N 1
ATOM 891 C CA . LEU A 1 106 ? 4.209 0.408 -8.935 1.00 95.31 106 LEU A CA 1
ATOM 892 C C . LEU A 1 106 ? 2.827 -0.162 -9.245 1.00 95.31 106 LEU A C 1
ATOM 894 O O . LEU A 1 106 ? 1.844 0.326 -8.702 1.00 95.31 106 LEU A O 1
ATOM 898 N N . SER A 1 107 ? 2.737 -1.220 -10.054 1.00 96.44 107 SER A N 1
ATOM 899 C CA . SER A 1 107 ? 1.456 -1.847 -10.392 1.00 96.44 107 SER A CA 1
ATOM 900 C C . SER A 1 107 ? 0.735 -2.355 -9.141 1.00 96.44 107 SER A C 1
ATOM 902 O O . SER A 1 107 ? -0.439 -2.037 -8.943 1.00 96.44 107 SER A O 1
ATOM 904 N N . PHE A 1 108 ? 1.435 -3.060 -8.247 1.00 97.56 108 PHE A N 1
ATOM 905 C CA . PHE A 1 108 ? 0.875 -3.506 -6.967 1.00 97.56 108 PHE A CA 1
ATOM 906 C C . PHE A 1 108 ? 0.439 -2.336 -6.072 1.00 97.56 108 PHE A C 1
ATOM 908 O O . PHE A 1 108 ? -0.663 -2.367 -5.515 1.00 97.56 108 PHE A O 1
ATOM 915 N N . ILE A 1 109 ? 1.263 -1.289 -5.952 1.00 96.50 109 ILE A N 1
ATOM 916 C CA . ILE A 1 109 ? 0.933 -0.094 -5.157 1.00 96.50 109 ILE A CA 1
ATOM 917 C C . ILE A 1 109 ? -0.306 0.596 -5.703 1.00 96.50 109 ILE A C 1
ATOM 919 O O . ILE A 1 109 ? -1.222 0.915 -4.942 1.00 96.50 109 ILE A O 1
ATOM 923 N N . SER A 1 110 ? -0.344 0.830 -7.010 1.00 96.81 110 SER A N 1
ATOM 924 C CA . SER A 1 110 ? -1.409 1.570 -7.668 1.00 96.81 110 SER A CA 1
ATOM 925 C C . SER A 1 110 ? -2.722 0.790 -7.666 1.00 96.81 110 SER A C 1
ATOM 927 O O . SER A 1 110 ? -3.760 1.379 -7.364 1.00 96.81 110 SER A O 1
ATOM 929 N N . ALA A 1 111 ? -2.696 -0.525 -7.907 1.00 97.81 111 ALA A N 1
ATOM 930 C CA . ALA A 1 111 ? -3.880 -1.384 -7.810 1.00 97.81 111 ALA A CA 1
ATOM 931 C C . ALA A 1 111 ? -4.428 -1.441 -6.379 1.00 97.81 111 ALA A C 1
ATOM 933 O O . ALA A 1 111 ? -5.615 -1.194 -6.163 1.00 97.81 111 ALA A O 1
ATOM 934 N N . THR A 1 112 ? -3.555 -1.638 -5.387 1.00 97.94 112 THR A N 1
ATOM 935 C CA . THR A 1 112 ? -3.967 -1.672 -3.976 1.00 97.94 112 THR A CA 1
ATOM 936 C C . THR A 1 112 ? -4.531 -0.324 -3.524 1.00 97.94 112 THR A C 1
ATOM 938 O O . THR A 1 112 ? -5.623 -0.251 -2.963 1.00 97.94 112 THR A O 1
ATOM 941 N N . SER A 1 113 ? -3.825 0.771 -3.811 1.00 95.62 113 SER A N 1
ATOM 942 C CA . SER A 1 113 ? -4.196 2.116 -3.349 1.00 95.62 113 SER A CA 1
ATOM 943 C C . SER A 1 113 ? -5.433 2.677 -4.053 1.00 95.62 113 SER A C 1
ATOM 945 O O . SER A 1 113 ? -6.146 3.492 -3.470 1.00 95.62 113 SER A O 1
ATOM 947 N N . SER A 1 114 ? -5.711 2.238 -5.285 1.00 96.12 114 SER A N 1
ATOM 948 C CA . SER A 1 114 ? -6.940 2.584 -6.015 1.00 96.12 114 SER A CA 1
ATOM 949 C C . SER A 1 114 ? -8.142 1.706 -5.651 1.00 96.12 114 SER A C 1
ATOM 951 O O . SER A 1 114 ? -9.254 2.003 -6.082 1.00 96.12 114 SER A O 1
ATOM 953 N N . GLY A 1 115 ? -7.937 0.650 -4.856 1.00 96.94 115 GLY A N 1
ATOM 954 C CA . GLY A 1 115 ? -8.978 -0.303 -4.483 1.00 96.94 115 GLY A CA 1
ATOM 955 C C . GLY A 1 115 ? -9.406 -1.244 -5.611 1.00 96.94 115 GLY A C 1
ATOM 956 O O . GLY A 1 115 ? -10.510 -1.782 -5.566 1.00 96.94 115 GLY A O 1
ATOM 957 N N . ASN A 1 116 ? -8.563 -1.447 -6.630 1.00 96.56 116 ASN A N 1
ATOM 958 C CA . ASN A 1 116 ? -8.873 -2.331 -7.750 1.00 96.56 116 ASN A CA 1
ATOM 959 C C . ASN A 1 116 ? -8.353 -3.757 -7.499 1.00 96.56 116 ASN A C 1
ATOM 961 O O . ASN A 1 116 ? -7.209 -4.081 -7.818 1.00 96.56 116 ASN A O 1
ATOM 965 N N . ILE A 1 117 ? -9.209 -4.605 -6.920 1.00 97.12 117 ILE A N 1
ATOM 966 C CA . ILE A 1 117 ? -8.875 -6.002 -6.593 1.00 97.12 117 ILE A CA 1
ATOM 967 C C . ILE A 1 117 ? -8.670 -6.851 -7.855 1.00 97.12 117 ILE A C 1
ATOM 969 O O . ILE A 1 117 ? -7.772 -7.685 -7.869 1.00 97.12 117 ILE A O 1
ATOM 973 N N . GLU A 1 118 ? -9.450 -6.627 -8.913 1.00 97.12 118 GLU A N 1
ATOM 974 C CA . GLU A 1 118 ? -9.347 -7.407 -10.157 1.00 97.12 118 GLU A CA 1
ATOM 975 C C . GLU A 1 118 ? -7.991 -7.186 -10.840 1.00 97.12 118 GLU A C 1
ATOM 977 O O . GLU A 1 118 ? -7.307 -8.138 -11.223 1.00 97.12 118 GLU A O 1
ATOM 982 N N . ASP A 1 119 ? -7.558 -5.924 -10.932 1.00 97.12 119 ASP A N 1
ATOM 983 C CA . ASP A 1 119 ? -6.223 -5.603 -11.437 1.00 97.12 119 ASP A CA 1
ATOM 984 C C . ASP A 1 119 ? -5.138 -6.189 -10.534 1.00 97.12 119 ASP A C 1
ATOM 986 O O . ASP A 1 119 ? -4.163 -6.741 -11.037 1.00 97.12 119 ASP A O 1
ATOM 990 N N . LEU A 1 120 ? -5.307 -6.097 -9.212 1.00 97.62 120 LEU A N 1
ATOM 991 C CA . LEU A 1 120 ? -4.361 -6.633 -8.236 1.00 97.62 120 LEU A CA 1
ATOM 992 C C . LEU A 1 120 ? -4.181 -8.157 -8.387 1.00 97.62 120 LEU A C 1
ATOM 994 O O . LEU A 1 120 ? -3.051 -8.643 -8.353 1.00 97.62 120 LEU A O 1
ATOM 998 N N . GLU A 1 121 ? -5.262 -8.903 -8.618 1.00 97.62 121 GLU A N 1
ATOM 999 C CA . GLU A 1 121 ? -5.228 -10.343 -8.913 1.00 97.62 121 GLU A CA 1
ATOM 1000 C C . GLU A 1 121 ? -4.541 -10.641 -10.247 1.00 97.62 121 GLU A C 1
ATOM 1002 O O . GLU A 1 121 ? -3.655 -11.496 -10.304 1.00 97.62 121 GLU A O 1
ATOM 1007 N N . SER A 1 122 ? -4.853 -9.885 -11.304 1.00 96.50 122 SER A N 1
ATOM 1008 C CA . SER A 1 122 ? -4.160 -10.037 -12.588 1.00 96.50 122 SER A CA 1
ATOM 1009 C C . SER A 1 122 ? -2.659 -9.744 -12.482 1.00 96.50 122 SER A C 1
ATOM 1011 O O . SER A 1 122 ? -1.849 -10.450 -13.087 1.00 96.50 122 SER A O 1
ATOM 1013 N N . ILE A 1 123 ? -2.275 -8.723 -11.710 1.00 95.81 123 ILE A N 1
ATOM 1014 C CA . ILE A 1 123 ? -0.876 -8.362 -11.462 1.00 95.81 123 ILE A CA 1
ATOM 1015 C C . ILE A 1 123 ? -0.168 -9.481 -10.699 1.00 95.81 123 ILE A C 1
ATOM 1017 O O . ILE A 1 123 ? 0.946 -9.840 -11.072 1.00 95.81 123 ILE A O 1
ATOM 1021 N N . PHE A 1 124 ? -0.802 -10.074 -9.685 1.00 95.81 124 PHE A N 1
ATOM 1022 C CA . PHE A 1 124 ? -0.210 -11.166 -8.912 1.00 95.81 124 PHE A CA 1
ATOM 1023 C C . PHE A 1 124 ? 0.033 -12.428 -9.742 1.00 95.81 124 PHE A C 1
ATOM 1025 O O . PHE A 1 124 ? 1.106 -13.023 -9.650 1.00 95.81 124 PHE A O 1
ATOM 1032 N N . GLU A 1 125 ? -0.901 -12.801 -10.617 1.00 93.94 125 GLU A N 1
ATOM 1033 C CA . GLU A 1 125 ? -0.692 -13.945 -11.512 1.00 93.94 125 GLU A CA 1
ATOM 1034 C C . GLU A 1 125 ? 0.416 -13.681 -12.540 1.00 93.94 125 GLU A C 1
ATOM 1036 O O . GLU A 1 125 ? 1.274 -14.538 -12.761 1.00 93.94 125 GLU A O 1
ATOM 1041 N N . LYS A 1 126 ? 0.480 -12.471 -13.113 1.00 91.19 126 LYS A N 1
ATOM 1042 C CA . LYS A 1 126 ? 1.589 -12.083 -14.003 1.00 91.19 126 LYS A CA 1
ATOM 1043 C C . LYS A 1 126 ? 2.929 -12.068 -13.270 1.00 91.19 126 LYS A C 1
ATOM 1045 O O . LYS A 1 126 ? 3.918 -12.568 -13.800 1.00 91.19 126 LYS A O 1
ATOM 1050 N N . ASN A 1 127 ? 2.955 -11.567 -12.039 1.00 91.69 127 ASN A N 1
ATOM 1051 C CA . ASN A 1 127 ? 4.147 -11.493 -11.200 1.00 91.69 127 ASN A CA 1
ATOM 1052 C C . ASN A 1 127 ? 4.822 -12.863 -11.019 1.00 91.69 127 ASN A C 1
ATOM 1054 O O . ASN A 1 127 ? 6.043 -12.958 -11.128 1.00 91.69 127 ASN A O 1
ATOM 1058 N N . LYS A 1 128 ? 4.037 -13.937 -10.842 1.00 88.38 128 LYS A N 1
ATOM 1059 C CA . LYS A 1 128 ? 4.558 -15.315 -10.755 1.00 88.38 128 LYS A CA 1
ATOM 1060 C C . LYS A 1 128 ? 5.329 -15.737 -12.011 1.00 88.38 128 LYS A C 1
ATOM 1062 O O . LYS A 1 128 ? 6.297 -16.486 -11.911 1.00 88.38 128 LYS A O 1
ATOM 1067 N N . SER A 1 129 ? 4.924 -15.248 -13.185 1.00 85.88 129 SER A N 1
ATOM 1068 C CA . SER A 1 129 ? 5.563 -15.574 -14.468 1.00 85.88 129 SER A CA 1
ATOM 1069 C C . SER A 1 129 ? 6.861 -14.803 -14.736 1.00 85.88 129 SER A C 1
ATOM 1071 O O . SER A 1 129 ? 7.686 -15.264 -15.520 1.00 85.88 129 SER A O 1
ATOM 1073 N N . PHE A 1 130 ? 7.082 -13.665 -14.068 1.00 83.56 130 PHE A N 1
ATOM 1074 C CA . PHE A 1 130 ? 8.251 -12.807 -14.300 1.00 83.56 130 PHE A CA 1
ATOM 1075 C C . PHE A 1 130 ? 9.544 -13.306 -13.638 1.00 83.56 130 PHE A C 1
ATOM 1077 O O . PHE A 1 130 ? 10.628 -12.807 -13.948 1.00 83.56 130 PHE A O 1
ATOM 1084 N N . GLY A 1 131 ? 9.460 -14.292 -12.739 1.00 76.00 131 GLY A N 1
ATOM 1085 C CA . GLY A 1 131 ? 10.626 -14.836 -12.043 1.00 76.00 131 GLY A CA 1
ATOM 1086 C C . GLY A 1 131 ? 11.423 -13.767 -11.279 1.00 76.00 131 GLY A C 1
ATOM 1087 O O . GLY A 1 131 ? 10.888 -12.739 -10.870 1.00 76.00 131 GLY A O 1
ATOM 1088 N N . LYS A 1 132 ? 12.727 -14.001 -11.080 1.00 68.06 132 LYS A N 1
ATOM 1089 C CA . LYS A 1 132 ? 13.592 -13.126 -10.261 1.00 68.06 132 LYS A CA 1
ATOM 1090 C C . LYS A 1 132 ? 14.006 -11.810 -10.932 1.00 68.06 132 LYS A C 1
ATOM 1092 O O . LYS A 1 132 ? 14.520 -10.934 -10.248 1.00 68.06 132 LYS A O 1
ATOM 1097 N N . GLU A 1 133 ? 13.831 -11.675 -12.245 1.00 69.19 133 GLU A N 1
ATOM 1098 C CA . GLU A 1 133 ? 14.323 -10.510 -13.000 1.00 69.19 133 GLU A CA 1
ATOM 1099 C C . GLU A 1 133 ? 13.298 -9.370 -13.093 1.00 69.19 133 GLU A C 1
ATOM 1101 O O . GLU A 1 133 ? 13.668 -8.224 -13.335 1.00 69.19 133 GLU A O 1
ATOM 1106 N N . GLY A 1 134 ? 12.014 -9.655 -12.863 1.00 77.94 134 GLY A N 1
ATOM 1107 C CA . GLY A 1 134 ? 10.954 -8.645 -12.921 1.00 77.94 134 GLY A CA 1
ATOM 1108 C C . GLY A 1 134 ? 9.801 -8.856 -11.942 1.00 77.94 134 GLY A C 1
ATOM 1109 O O . GLY A 1 134 ? 8.907 -8.010 -11.890 1.00 77.94 134 GLY A O 1
ATOM 1110 N N . GLY A 1 135 ? 9.801 -9.957 -11.186 1.00 86.94 135 GLY A N 1
ATOM 1111 C CA . GLY A 1 135 ? 8.805 -10.256 -10.165 1.00 86.94 135 GLY A CA 1
ATOM 1112 C C . GLY A 1 135 ? 9.252 -9.844 -8.762 1.00 86.94 135 GLY A C 1
ATOM 1113 O O . GLY A 1 135 ? 10.441 -9.789 -8.453 1.00 86.94 135 GLY A O 1
ATOM 1114 N N . ILE A 1 136 ? 8.274 -9.577 -7.904 1.00 91.81 136 ILE A N 1
ATOM 1115 C CA . ILE A 1 136 ? 8.442 -9.368 -6.467 1.00 91.81 136 ILE A CA 1
ATOM 1116 C C . ILE A 1 136 ? 8.010 -10.647 -5.763 1.00 91.81 136 ILE A C 1
ATOM 1118 O O . ILE A 1 136 ? 6.933 -11.181 -6.032 1.00 91.81 136 ILE A O 1
ATOM 1122 N N . GLU A 1 137 ? 8.832 -11.135 -4.843 1.00 93.31 137 GLU A N 1
ATOM 1123 C CA . GLU A 1 137 ? 8.444 -12.242 -3.977 1.00 93.31 137 GLU A CA 1
ATOM 1124 C C . GLU A 1 137 ? 7.382 -11.752 -2.988 1.00 93.31 137 GLU A C 1
ATOM 1126 O O . GLU A 1 137 ? 7.665 -10.931 -2.122 1.00 93.31 137 GLU A O 1
ATOM 1131 N N . ILE A 1 138 ? 6.142 -12.203 -3.177 1.00 94.50 138 ILE A N 1
ATOM 1132 C CA . ILE A 1 138 ? 4.995 -11.867 -2.333 1.00 94.50 138 ILE A CA 1
ATOM 1133 C C . ILE A 1 138 ? 4.385 -13.185 -1.874 1.00 94.50 138 ILE A C 1
ATOM 1135 O O . ILE A 1 138 ? 3.945 -13.992 -2.695 1.00 94.50 138 ILE A O 1
ATOM 1139 N N . SER A 1 139 ? 4.367 -13.400 -0.565 1.00 94.31 139 SER A N 1
ATOM 1140 C CA . SER A 1 139 ? 3.702 -14.538 0.063 1.00 94.31 139 SER A CA 1
ATOM 1141 C C . SER A 1 139 ? 2.181 -14.438 -0.057 1.00 94.31 139 SER A C 1
ATOM 1143 O O . SER A 1 139 ? 1.612 -13.351 -0.181 1.00 94.31 139 SER A O 1
ATOM 1145 N N . ASP A 1 140 ? 1.489 -15.571 0.063 1.00 94.50 140 ASP A N 1
ATOM 1146 C CA . ASP A 1 140 ? 0.022 -15.597 0.008 1.00 94.50 140 ASP A CA 1
ATOM 1147 C C . ASP A 1 140 ? -0.620 -14.718 1.092 1.00 94.50 140 ASP A C 1
ATOM 1149 O O . ASP A 1 140 ? -1.636 -14.069 0.843 1.00 94.50 140 ASP A O 1
ATOM 1153 N N . ARG A 1 141 ? 0.000 -14.632 2.278 1.00 95.69 141 ARG A N 1
ATOM 1154 C CA . ARG A 1 141 ? -0.466 -13.768 3.371 1.00 95.69 141 ARG A CA 1
ATOM 1155 C C . ARG A 1 141 ? -0.292 -12.286 3.049 1.00 95.69 141 ARG A C 1
ATOM 1157 O O . ARG A 1 141 ? -1.208 -11.506 3.294 1.00 95.69 141 ARG A O 1
ATOM 1164 N N . GLU A 1 142 ? 0.846 -11.888 2.479 1.00 96.81 142 GLU A N 1
ATOM 1165 C CA . GLU A 1 142 ? 1.047 -10.510 2.011 1.00 96.81 142 GLU A CA 1
ATOM 1166 C C . GLU A 1 142 ? 0.042 -10.159 0.915 1.00 96.81 142 GLU A C 1
ATOM 1168 O O . GLU A 1 142 ? -0.566 -9.091 0.950 1.00 96.81 142 GLU A O 1
ATOM 1173 N N . PHE A 1 143 ? -0.196 -11.070 -0.028 1.00 97.44 143 PHE A N 1
ATOM 1174 C CA . PHE A 1 143 ? -1.163 -10.844 -1.092 1.00 97.44 143 PHE A CA 1
ATOM 1175 C C . PHE A 1 143 ? -2.602 -10.743 -0.565 1.00 97.44 143 PHE A C 1
ATOM 1177 O O . PHE A 1 143 ? -3.354 -9.850 -0.966 1.00 97.44 143 PHE A O 1
ATOM 1184 N N . LEU A 1 144 ? -2.988 -11.607 0.376 1.00 97.75 144 LEU A N 1
ATOM 1185 C CA . LEU A 1 144 ? -4.285 -11.535 1.046 1.00 97.75 144 LEU A CA 1
ATOM 1186 C C . LEU A 1 144 ? -4.464 -10.199 1.776 1.00 97.75 144 LEU A C 1
ATOM 1188 O O . LEU A 1 144 ? -5.513 -9.561 1.654 1.00 97.75 144 LEU A O 1
ATOM 1192 N N . PHE A 1 145 ? -3.414 -9.736 2.453 1.00 98.19 145 PHE A N 1
ATOM 1193 C CA . PHE A 1 145 ? -3.393 -8.438 3.111 1.00 98.19 145 PHE A CA 1
ATOM 1194 C C . PHE A 1 145 ? -3.571 -7.281 2.116 1.00 98.19 145 PHE A C 1
ATOM 1196 O O . PHE A 1 145 ? -4.421 -6.417 2.337 1.00 98.19 145 PHE A O 1
ATOM 1203 N N . LEU A 1 146 ? -2.861 -7.292 0.980 1.00 98.31 146 LEU A N 1
ATOM 1204 C CA . LEU A 1 146 ? -3.030 -6.298 -0.090 1.00 98.31 146 LEU A CA 1
ATOM 1205 C C . LEU A 1 146 ? -4.470 -6.264 -0.621 1.00 98.31 146 LEU A C 1
ATOM 1207 O O . LEU A 1 146 ? -5.035 -5.182 -0.783 1.00 98.31 146 LEU A O 1
ATOM 1211 N N . LYS A 1 147 ? -5.108 -7.424 -0.825 1.00 98.44 147 LYS A N 1
ATOM 1212 C CA . LYS A 1 147 ? -6.528 -7.482 -1.216 1.00 98.44 147 LYS A CA 1
ATOM 1213 C C . LYS A 1 147 ? -7.439 -6.881 -0.145 1.00 98.44 147 LYS A C 1
ATOM 1215 O O . LYS A 1 147 ? -8.365 -6.142 -0.480 1.00 98.44 147 LYS A O 1
ATOM 1220 N N . GLY A 1 148 ? -7.169 -7.159 1.131 1.00 98.19 148 GLY A N 1
ATOM 1221 C CA . GLY A 1 148 ? -7.899 -6.575 2.257 1.00 98.19 148 GLY A CA 1
ATOM 1222 C C . GLY A 1 148 ? -7.797 -5.048 2.293 1.00 98.19 148 GLY A C 1
ATOM 1223 O O . GLY A 1 148 ? -8.810 -4.364 2.464 1.00 98.19 148 GLY A O 1
ATOM 1224 N N . LEU A 1 149 ? -6.602 -4.502 2.047 1.00 98.25 149 LEU A N 1
ATOM 1225 C CA . LEU A 1 149 ? -6.382 -3.059 1.921 1.00 98.25 149 LEU A CA 1
ATOM 1226 C C . LEU A 1 149 ? -7.081 -2.473 0.689 1.00 98.25 149 LEU A C 1
ATOM 1228 O O . LEU A 1 149 ? -7.689 -1.411 0.790 1.00 98.25 149 LEU A O 1
ATOM 1232 N N . ALA A 1 150 ? -7.042 -3.157 -0.454 1.00 98.19 150 ALA A N 1
ATOM 1233 C CA . ALA A 1 150 ? -7.733 -2.713 -1.662 1.00 98.19 150 ALA A CA 1
ATOM 1234 C C . ALA A 1 150 ? -9.255 -2.623 -1.440 1.00 98.19 150 ALA A C 1
ATOM 1236 O O . ALA A 1 150 ? -9.854 -1.587 -1.729 1.00 98.19 150 ALA A O 1
ATOM 1237 N N . ALA A 1 151 ? -9.863 -3.647 -0.830 1.00 98.31 151 ALA A N 1
ATOM 1238 C CA . ALA A 1 151 ? -11.279 -3.635 -0.450 1.00 98.31 151 ALA A CA 1
ATOM 1239 C C . ALA A 1 151 ? -11.613 -2.476 0.508 1.00 98.31 151 ALA A C 1
ATOM 1241 O O . ALA A 1 151 ? -12.631 -1.798 0.364 1.00 98.31 151 ALA A O 1
ATOM 1242 N N . TYR A 1 152 ? -10.725 -2.194 1.466 1.00 97.88 152 TYR A N 1
ATOM 1243 C CA . TYR A 1 152 ? -10.871 -1.045 2.356 1.00 97.88 152 TYR A CA 1
ATOM 1244 C C . TYR A 1 152 ? -10.845 0.286 1.587 1.00 97.88 152 TYR A C 1
ATOM 1246 O O . TYR A 1 152 ? -11.705 1.141 1.808 1.00 97.88 152 TYR A O 1
ATOM 1254 N N . LYS A 1 153 ? -9.910 0.461 0.642 1.00 96.31 153 LYS A N 1
ATOM 1255 C CA . LYS A 1 153 ? -9.800 1.675 -0.189 1.00 96.31 153 LYS A CA 1
ATOM 1256 C C . LYS A 1 153 ? -11.007 1.873 -1.109 1.00 96.31 153 LYS A C 1
ATOM 1258 O O . LYS A 1 153 ? -11.415 3.014 -1.319 1.00 96.31 153 LYS A O 1
ATOM 1263 N N . SER A 1 154 ? -11.622 0.793 -1.593 1.00 96.88 154 SER A N 1
ATOM 1264 C CA . SER A 1 154 ? -12.879 0.842 -2.353 1.00 96.88 154 SER A CA 1
ATOM 1265 C C . SER A 1 154 ? -14.130 0.978 -1.474 1.00 96.88 154 SER A C 1
ATOM 1267 O O . SER A 1 154 ? -15.239 1.009 -2.004 1.00 96.88 154 SER A O 1
ATOM 1269 N N . LYS A 1 155 ? -13.969 1.092 -0.146 1.00 97.19 155 LYS A N 1
ATOM 1270 C CA . LYS A 1 155 ? -15.041 1.159 0.864 1.00 97.19 155 LYS A CA 1
ATOM 1271 C C . LYS A 1 155 ? -15.911 -0.102 0.957 1.00 97.19 155 LYS A C 1
ATOM 1273 O O . LYS A 1 155 ? -16.989 -0.059 1.549 1.00 97.19 155 LYS A O 1
ATOM 1278 N N . ASP A 1 156 ? -15.441 -1.230 0.431 1.00 97.56 156 ASP A N 1
ATOM 1279 C CA . ASP A 1 156 ? -16.061 -2.538 0.645 1.00 97.56 156 ASP A CA 1
ATOM 1280 C C . ASP A 1 156 ? -15.569 -3.125 1.975 1.00 97.56 156 ASP A C 1
ATOM 1282 O O . ASP A 1 156 ? -14.677 -3.974 2.057 1.00 97.56 156 ASP A O 1
ATOM 1286 N N . TYR A 1 157 ? -16.127 -2.591 3.058 1.00 97.62 157 TYR A N 1
ATOM 1287 C CA . TYR A 1 157 ? -15.707 -2.914 4.416 1.00 97.62 157 TYR A CA 1
ATOM 1288 C C . TYR A 1 157 ? -16.007 -4.357 4.821 1.00 97.62 157 TYR A C 1
ATOM 1290 O O . TYR A 1 157 ? -15.254 -4.923 5.608 1.00 97.62 157 TYR A O 1
ATOM 1298 N N . ILE A 1 158 ? -17.067 -4.971 4.285 1.00 97.00 158 ILE A N 1
ATOM 1299 C CA . ILE A 1 158 ? -17.400 -6.370 4.589 1.00 97.00 158 ILE A CA 1
ATOM 1300 C C . ILE A 1 158 ? -16.325 -7.279 3.996 1.00 97.00 158 ILE A C 1
ATOM 1302 O O . ILE A 1 158 ? -15.717 -8.060 4.728 1.00 97.00 158 ILE A O 1
ATOM 1306 N N . LYS A 1 159 ? -16.023 -7.108 2.703 1.00 97.31 159 LYS A N 1
ATOM 1307 C CA . LYS A 1 159 ? -14.973 -7.872 2.024 1.00 97.31 159 LYS A CA 1
ATOM 1308 C C . LYS A 1 159 ? -13.598 -7.616 2.633 1.00 97.31 159 LYS A C 1
ATOM 1310 O O . LYS A 1 159 ? -12.805 -8.540 2.782 1.00 97.31 159 LYS A O 1
ATOM 1315 N N . SER A 1 160 ? -13.312 -6.373 3.022 1.00 97.94 160 SER A N 1
ATOM 1316 C CA . SER A 1 160 ? -12.056 -6.042 3.695 1.00 97.94 160 SER A CA 1
ATOM 1317 C C . SER A 1 160 ? -11.901 -6.791 5.021 1.00 97.94 160 SER A C 1
ATOM 1319 O O . SER A 1 160 ? -10.865 -7.412 5.244 1.00 97.94 160 SER A O 1
ATOM 1321 N N . LEU A 1 161 ? -12.934 -6.808 5.872 1.00 97.56 161 LEU A N 1
ATOM 1322 C CA . LEU A 1 161 ? -12.907 -7.546 7.140 1.00 97.56 161 LEU A CA 1
ATOM 1323 C C . LEU A 1 161 ? -12.751 -9.057 6.936 1.00 97.56 161 LEU A C 1
ATOM 1325 O O . LEU A 1 161 ? -12.033 -9.696 7.703 1.00 97.56 161 LEU A O 1
ATOM 1329 N N . GLU A 1 162 ? -13.404 -9.619 5.916 1.00 97.00 162 GLU A N 1
ATOM 1330 C CA . GLU A 1 162 ? -13.272 -11.032 5.552 1.00 97.00 162 GLU A CA 1
ATOM 1331 C C . GLU A 1 162 ? -11.823 -11.376 5.182 1.00 97.00 162 GLU A C 1
ATOM 1333 O O . GLU A 1 162 ? -11.235 -12.272 5.781 1.00 97.00 162 GLU A O 1
ATOM 1338 N N . LEU A 1 163 ? -11.217 -10.608 4.273 1.00 96.88 163 LEU A N 1
ATOM 1339 C CA . LEU A 1 163 ? -9.846 -10.833 3.800 1.00 96.88 163 LEU A CA 1
ATOM 1340 C C . LEU A 1 163 ? -8.795 -10.592 4.894 1.00 96.88 163 LEU A C 1
ATOM 1342 O O . LEU A 1 163 ? -7.812 -11.323 4.996 1.00 96.88 163 LEU A O 1
ATOM 1346 N N . LEU A 1 164 ? -8.987 -9.571 5.732 1.00 96.94 164 LEU A N 1
ATO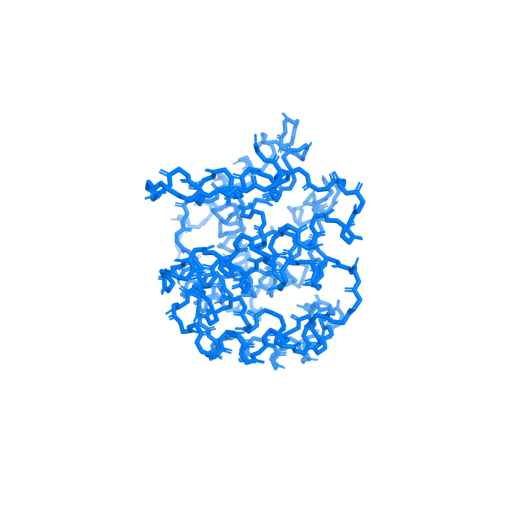M 1347 C CA . LEU A 1 164 ? -8.040 -9.232 6.795 1.00 96.94 164 LEU A CA 1
ATOM 1348 C C . LEU A 1 164 ? -8.106 -10.194 7.984 1.00 96.94 164 LEU A C 1
ATOM 1350 O O . LEU A 1 164 ? -7.189 -10.187 8.804 1.00 96.94 164 LEU A O 1
ATOM 1354 N N . ARG A 1 165 ? -9.153 -11.020 8.106 1.00 94.44 165 ARG A N 1
ATOM 1355 C CA . ARG A 1 165 ? -9.318 -11.955 9.227 1.00 94.44 165 ARG A CA 1
ATOM 1356 C C . ARG A 1 165 ? -8.108 -12.869 9.397 1.00 94.44 165 ARG A C 1
ATOM 1358 O O . ARG A 1 165 ? -7.588 -12.960 10.507 1.00 94.44 165 ARG A O 1
ATOM 1365 N N . ASP A 1 166 ? -7.641 -13.447 8.299 1.00 90.06 166 ASP A N 1
ATOM 1366 C CA . ASP A 1 166 ? -6.557 -14.436 8.290 1.00 90.06 166 ASP A CA 1
ATOM 1367 C C . ASP A 1 166 ? -5.167 -13.777 8.253 1.00 90.06 166 ASP A C 1
ATOM 1369 O O . ASP A 1 166 ? -4.135 -14.437 8.320 1.00 90.06 166 ASP A O 1
ATOM 1373 N N . CYS A 1 167 ? -5.114 -12.443 8.186 1.00 94.12 167 CYS A N 1
ATOM 1374 C CA . CYS A 1 167 ? -3.863 -11.690 8.215 1.00 94.12 167 CYS A CA 1
ATOM 1375 C C . CYS A 1 167 ? -3.381 -11.384 9.643 1.00 94.12 167 CYS A C 1
ATOM 1377 O O . CYS A 1 167 ? -2.240 -10.955 9.802 1.00 94.12 167 CYS A O 1
ATOM 1379 N N . LYS A 1 168 ? -4.232 -11.585 10.663 1.00 92.31 168 LYS A N 1
ATOM 1380 C CA . LYS A 1 168 ? -4.053 -11.109 12.051 1.00 92.31 168 LYS A CA 1
ATOM 1381 C C . LYS A 1 168 ? -3.342 -12.089 12.995 1.00 92.31 168 LYS A C 1
ATOM 1383 O O . LYS A 1 168 ? -3.427 -11.936 14.212 1.00 92.31 168 LYS A O 1
ATOM 1388 N N . GLU A 1 169 ? -2.669 -13.106 12.471 1.00 87.69 169 GLU A N 1
ATOM 1389 C CA . GLU A 1 169 ? -1.922 -14.057 13.298 1.00 87.69 169 GLU A CA 1
ATOM 1390 C C . GLU A 1 169 ? -0.574 -13.462 13.752 1.00 87.69 169 GLU A C 1
ATOM 1392 O O . GLU A 1 169 ? 0.258 -13.074 12.935 1.00 87.69 169 GLU A O 1
ATOM 1397 N N . GLY A 1 170 ? -0.347 -13.359 15.067 1.00 88.69 170 GLY A N 1
ATOM 1398 C CA . GLY A 1 170 ? 0.890 -12.814 15.648 1.00 88.69 170 GLY A CA 1
ATOM 1399 C C . GLY A 1 170 ? 0.925 -11.283 15.788 1.00 88.69 170 GLY A C 1
ATOM 1400 O O . GLY A 1 170 ? -0.092 -10.608 15.658 1.00 88.69 170 GLY A O 1
ATOM 1401 N N . LEU A 1 171 ? 2.111 -10.734 16.078 1.00 88.50 171 LEU A N 1
ATOM 1402 C CA . LEU A 1 171 ? 2.360 -9.295 16.286 1.00 88.50 171 LEU A CA 1
ATOM 1403 C C . LEU A 1 171 ? 3.441 -8.764 15.332 1.00 88.50 171 LEU A C 1
ATOM 1405 O O . LEU A 1 171 ? 4.376 -8.078 15.733 1.00 88.50 171 LEU A O 1
ATOM 1409 N N . ASP A 1 172 ? 3.331 -9.122 14.056 1.00 93.56 172 ASP A N 1
ATOM 1410 C CA . ASP A 1 172 ? 4.183 -8.579 12.997 1.00 93.56 172 ASP A CA 1
ATOM 1411 C C . ASP A 1 172 ? 3.532 -7.382 12.284 1.00 93.56 172 ASP A C 1
ATOM 1413 O O . ASP A 1 172 ? 2.392 -6.996 12.558 1.00 93.56 172 ASP A O 1
ATOM 1417 N N . PHE A 1 173 ? 4.268 -6.795 11.337 1.00 93.44 173 PHE A N 1
ATOM 1418 C CA . PHE A 1 173 ? 3.825 -5.637 10.562 1.00 93.44 173 PHE A CA 1
ATOM 1419 C C . PHE A 1 173 ? 2.456 -5.840 9.890 1.00 93.44 173 PHE A C 1
ATOM 1421 O O . PHE A 1 173 ? 1.639 -4.917 9.890 1.00 93.44 173 PHE A O 1
ATOM 1428 N N . ILE A 1 174 ? 2.184 -7.020 9.325 1.00 96.50 174 ILE A N 1
ATOM 1429 C CA . ILE A 1 174 ? 0.923 -7.305 8.627 1.00 96.50 174 ILE A CA 1
ATOM 1430 C C . ILE A 1 174 ? -0.212 -7.391 9.641 1.00 96.50 174 ILE A C 1
ATOM 1432 O O . ILE A 1 174 ? -1.225 -6.712 9.476 1.00 96.50 174 ILE A O 1
ATOM 1436 N N . SER A 1 175 ? -0.029 -8.158 10.717 1.00 96.56 175 SER A N 1
ATOM 1437 C CA . SER A 1 175 ? -1.048 -8.326 11.759 1.00 96.56 175 SER A CA 1
ATOM 1438 C C . SER A 1 175 ? -1.422 -7.004 12.409 1.00 96.56 175 SER A C 1
ATOM 1440 O O . SER A 1 175 ? -2.604 -6.674 12.511 1.00 96.56 175 SER A O 1
ATOM 1442 N N . ILE A 1 176 ? -0.423 -6.200 12.781 1.00 96.50 176 ILE A N 1
ATOM 1443 C CA . ILE A 1 176 ? -0.634 -4.885 13.396 1.00 96.50 176 ILE A CA 1
ATOM 1444 C C . ILE A 1 176 ? -1.449 -3.986 12.460 1.00 96.50 176 ILE A C 1
ATOM 1446 O O . ILE A 1 176 ? -2.449 -3.399 12.876 1.00 96.50 176 ILE A O 1
ATOM 1450 N N . ASN A 1 177 ? -1.064 -3.890 11.185 1.00 96.81 177 ASN A N 1
ATOM 1451 C CA . ASN A 1 177 ? -1.759 -3.015 10.241 1.00 96.81 177 ASN A CA 1
ATOM 1452 C C . ASN A 1 177 ? -3.132 -3.555 9.814 1.00 96.81 177 ASN A C 1
ATOM 1454 O O . ASN A 1 177 ? -4.035 -2.760 9.545 1.00 96.81 177 ASN A O 1
ATOM 1458 N N . ALA A 1 178 ? -3.340 -4.873 9.812 1.00 97.62 178 ALA A N 1
ATOM 1459 C CA . ALA A 1 178 ? -4.655 -5.479 9.612 1.00 97.62 178 ALA A CA 1
ATOM 1460 C C . ALA A 1 178 ? -5.614 -5.116 10.757 1.00 97.62 178 ALA A C 1
ATOM 1462 O O . ALA A 1 178 ? -6.736 -4.682 10.494 1.00 97.62 178 ALA A O 1
ATOM 1463 N N . ILE A 1 179 ? -5.157 -5.194 12.013 1.00 97.88 179 ILE A N 1
ATOM 1464 C CA . ILE A 1 179 ? -5.942 -4.798 13.196 1.00 97.88 179 ILE A CA 1
ATOM 1465 C C . ILE A 1 179 ? -6.246 -3.294 13.174 1.00 97.88 179 ILE A C 1
ATOM 1467 O O . ILE A 1 179 ? -7.386 -2.892 13.415 1.00 97.88 179 ILE A O 1
ATOM 1471 N N . LYS A 1 180 ? -5.262 -2.447 12.839 1.00 97.31 180 LYS A N 1
ATOM 1472 C CA . LYS A 1 180 ? -5.491 -0.999 12.680 1.00 97.31 180 LYS A CA 1
ATOM 1473 C C . LYS A 1 180 ? -6.527 -0.704 11.596 1.00 97.31 180 LYS A C 1
ATOM 1475 O O . LYS A 1 180 ? -7.417 0.114 11.808 1.00 97.31 180 LYS A O 1
ATOM 1480 N N . THR A 1 181 ? -6.441 -1.386 10.454 1.00 97.69 181 THR A N 1
ATOM 1481 C CA . THR A 1 181 ? -7.400 -1.213 9.352 1.00 97.69 181 THR A CA 1
ATOM 1482 C C . THR A 1 181 ? -8.805 -1.649 9.770 1.00 97.69 181 THR A C 1
ATOM 1484 O O . THR A 1 181 ? -9.765 -0.925 9.525 1.00 97.69 181 THR A O 1
ATOM 1487 N N . GLU A 1 182 ? -8.939 -2.776 10.473 1.00 97.94 182 GLU A N 1
ATOM 1488 C CA . GLU A 1 182 ? -10.210 -3.229 11.052 1.00 97.94 182 GLU A CA 1
ATOM 1489 C C . GLU A 1 182 ? -10.810 -2.198 12.020 1.00 97.94 182 GLU A C 1
ATOM 1491 O O . GLU A 1 182 ? -12.006 -1.907 11.948 1.00 97.94 182 GLU A O 1
ATOM 1496 N N . ALA A 1 183 ? -9.998 -1.603 12.897 1.00 97.88 183 ALA A N 1
ATOM 1497 C CA . ALA A 1 183 ? -10.469 -0.539 13.778 1.00 97.88 183 ALA A CA 1
ATOM 1498 C C . ALA A 1 183 ? -11.018 0.650 12.970 1.00 97.88 183 ALA A C 1
ATOM 1500 O O . ALA A 1 183 ? -12.146 1.089 13.202 1.00 97.88 183 ALA A O 1
ATOM 1501 N N . MET A 1 184 ? -10.279 1.102 11.952 1.00 97.94 184 MET A N 1
ATOM 1502 C CA . MET A 1 184 ? -10.716 2.198 11.082 1.00 97.94 184 MET A CA 1
ATOM 1503 C C . MET A 1 184 ? -12.000 1.880 10.309 1.00 97.94 184 MET A C 1
ATOM 1505 O O . MET A 1 184 ? -12.838 2.764 10.129 1.00 97.94 184 MET A O 1
ATOM 1509 N N . ILE A 1 185 ? -12.208 0.625 9.905 1.00 98.12 185 ILE A N 1
ATOM 1510 C CA . ILE A 1 185 ? -13.481 0.179 9.326 1.00 98.12 185 ILE A CA 1
ATOM 1511 C C . ILE A 1 185 ? -14.630 0.407 10.312 1.00 98.12 185 ILE A C 1
ATOM 1513 O O . ILE A 1 185 ? -15.643 1.005 9.944 1.00 98.12 185 ILE A O 1
ATOM 1517 N N . PHE A 1 186 ? -14.478 -0.011 11.573 1.00 97.81 186 PHE A N 1
ATOM 1518 C CA . PHE A 1 186 ? -15.517 0.209 12.581 1.00 97.81 186 PHE A CA 1
ATOM 1519 C C . PHE A 1 186 ? -15.756 1.691 12.854 1.00 97.81 186 PHE A C 1
ATOM 1521 O O . PHE A 1 186 ? -16.911 2.096 12.986 1.00 97.81 186 PHE A O 1
ATOM 1528 N N . TYR A 1 187 ? -14.705 2.509 12.869 1.00 97.00 187 TYR A N 1
ATOM 1529 C CA . TYR A 1 187 ? -14.847 3.960 12.946 1.00 97.00 187 TYR A CA 1
ATOM 1530 C C . TYR A 1 187 ? -15.712 4.509 11.799 1.00 97.00 187 TYR A C 1
ATOM 1532 O O . TYR A 1 187 ? -16.726 5.156 12.059 1.00 97.00 187 TYR A O 1
ATOM 1540 N N . TYR A 1 188 ? -15.405 4.173 10.541 1.00 95.94 188 TYR A N 1
ATOM 1541 C CA . TYR A 1 188 ? -16.190 4.635 9.386 1.00 95.94 188 TYR A CA 1
ATOM 1542 C C . TYR A 1 188 ? -17.613 4.068 9.319 1.00 95.94 188 TYR A C 1
ATOM 1544 O O . TYR A 1 188 ? -18.477 4.656 8.670 1.00 95.94 188 TYR A O 1
ATOM 1552 N N . GLN A 1 189 ? -17.885 2.962 10.010 1.00 95.44 189 GLN A N 1
ATOM 1553 C CA . GLN A 1 189 ? -19.229 2.408 10.195 1.00 95.44 189 GLN A CA 1
ATOM 1554 C C . GLN A 1 189 ? -19.962 2.987 11.420 1.00 95.44 189 GLN A C 1
ATOM 1556 O O . GLN A 1 189 ? -21.003 2.469 11.818 1.00 95.44 189 GLN A O 1
ATOM 1561 N N . ASN A 1 190 ? -19.451 4.069 12.017 1.00 94.81 190 ASN A N 1
ATOM 1562 C CA . ASN A 1 190 ? -19.968 4.729 13.221 1.00 94.81 190 ASN A CA 1
ATOM 1563 C C . ASN A 1 190 ? -19.892 3.902 14.520 1.00 94.81 190 ASN A C 1
ATOM 1565 O O . ASN A 1 190 ? -20.424 4.321 15.553 1.00 94.81 190 ASN A O 1
ATOM 1569 N N . LEU A 1 191 ? -19.161 2.789 14.525 1.00 95.88 191 LEU A N 1
ATOM 1570 C CA . LEU A 1 191 ? -18.915 1.925 15.684 1.00 95.88 191 LEU A CA 1
ATOM 1571 C C . LEU A 1 191 ? -17.655 2.375 16.449 1.00 95.88 191 LEU A C 1
ATOM 1573 O O . LEU A 1 191 ? -16.716 1.607 16.663 1.00 95.88 191 LEU A O 1
ATOM 1577 N N . HIS A 1 192 ? -17.644 3.642 16.869 1.00 95.75 192 HIS A N 1
ATOM 1578 C CA . HIS A 1 192 ? -16.489 4.323 17.468 1.00 95.75 192 HIS A CA 1
ATOM 1579 C C . HIS A 1 192 ? -15.938 3.606 18.711 1.00 95.75 192 HIS A C 1
ATOM 1581 O O . HIS A 1 192 ? -14.734 3.394 18.815 1.00 95.75 192 HIS A O 1
ATOM 1587 N N . GLU A 1 193 ? -16.809 3.177 19.630 1.00 95.25 193 GLU A N 1
ATOM 1588 C CA . GLU A 1 193 ? -16.402 2.466 20.854 1.00 95.25 193 GLU A CA 1
ATOM 1589 C C . GLU A 1 193 ? -15.677 1.152 20.543 1.00 95.25 193 GLU A C 1
ATOM 1591 O O . GLU A 1 193 ? -14.676 0.816 21.179 1.00 95.25 193 GLU A O 1
ATOM 1596 N N . LYS A 1 194 ? -16.145 0.429 19.518 1.00 96.88 194 LYS A N 1
ATOM 1597 C CA . LYS A 1 194 ? -15.513 -0.810 19.059 1.00 96.88 194 LYS A CA 1
ATOM 1598 C C . LYS A 1 194 ? -14.137 -0.534 18.455 1.00 96.88 194 LYS A C 1
ATOM 1600 O O . LYS A 1 194 ? -13.192 -1.251 18.769 1.00 96.88 194 LYS A O 1
ATOM 1605 N N . SER A 1 195 ? -14.018 0.523 17.648 1.00 97.19 195 SER A N 1
ATOM 1606 C CA . SER A 1 195 ? -12.732 0.977 17.107 1.00 97.19 195 SER A CA 1
ATOM 1607 C C . SER A 1 195 ? -11.736 1.305 18.222 1.00 97.19 195 SER A C 1
ATOM 1609 O O . SER A 1 195 ? -10.623 0.786 18.216 1.00 97.19 195 SER A O 1
ATOM 1611 N N . ILE A 1 196 ? -12.143 2.115 19.208 1.00 97.44 196 ILE A N 1
ATOM 1612 C CA . ILE A 1 196 ? -11.297 2.486 20.354 1.00 97.44 196 ILE A CA 1
ATOM 1613 C C . ILE A 1 196 ? -10.867 1.235 21.121 1.00 97.44 196 ILE A C 1
ATOM 1615 O O . ILE A 1 196 ? -9.681 1.055 21.365 1.00 97.44 196 ILE A O 1
ATOM 1619 N N . THR A 1 197 ? -11.800 0.331 21.427 1.00 97.69 197 THR A N 1
ATOM 1620 C CA . THR A 1 197 ? -11.508 -0.904 22.176 1.00 97.69 197 THR A CA 1
ATOM 1621 C C . THR A 1 197 ? -10.449 -1.766 21.480 1.00 97.69 197 THR A C 1
ATOM 1623 O O . THR A 1 197 ? -9.557 -2.303 22.136 1.00 97.69 197 THR A O 1
ATOM 1626 N N . ILE A 1 198 ? -10.525 -1.899 20.152 1.00 97.25 198 ILE A N 1
ATOM 1627 C CA . ILE A 1 198 ? -9.546 -2.667 19.367 1.00 97.25 198 ILE A CA 1
ATOM 1628 C C . ILE A 1 198 ? -8.170 -1.997 19.405 1.00 97.25 198 ILE A C 1
ATOM 1630 O O . ILE A 1 198 ? -7.169 -2.677 19.627 1.00 97.25 198 ILE A O 1
ATOM 1634 N N . LEU A 1 199 ? -8.119 -0.675 19.229 1.00 97.56 199 LEU A N 1
ATOM 1635 C CA . LEU A 1 199 ? -6.872 0.089 19.255 1.00 97.56 199 LEU A CA 1
ATOM 1636 C C . LEU A 1 199 ? -6.222 0.089 20.645 1.00 97.56 199 LEU A C 1
ATOM 1638 O O . LEU A 1 199 ? -5.013 -0.090 20.746 1.00 97.56 199 LEU A O 1
ATOM 1642 N N . GLU A 1 200 ? -7.002 0.227 21.717 1.00 97.19 200 GLU A N 1
ATOM 1643 C CA . GLU A 1 200 ? -6.501 0.138 23.093 1.00 97.19 200 GLU A CA 1
ATOM 1644 C C . GLU A 1 200 ? -5.883 -1.227 23.377 1.00 97.19 200 GLU A C 1
ATOM 1646 O O . GLU A 1 200 ? -4.782 -1.303 23.922 1.00 97.19 200 GLU A O 1
ATOM 1651 N N . LYS A 1 201 ? -6.573 -2.303 22.981 1.00 96.56 201 LYS A N 1
ATOM 1652 C CA . LYS A 1 201 ? -6.052 -3.660 23.135 1.00 96.56 201 LYS A CA 1
ATOM 1653 C C . LYS A 1 201 ? -4.736 -3.824 22.376 1.00 96.56 201 LYS A C 1
ATOM 1655 O O . LYS A 1 201 ? -3.763 -4.279 22.963 1.00 96.56 201 LYS A O 1
ATOM 1660 N N . LEU A 1 202 ? -4.690 -3.393 21.114 1.00 96.69 202 LEU A N 1
ATOM 1661 C CA . LEU A 1 202 ? -3.472 -3.456 20.309 1.00 96.69 202 LEU A CA 1
ATOM 1662 C C . LEU A 1 202 ? -2.324 -2.658 20.945 1.00 96.69 202 LEU A C 1
ATOM 1664 O O . LEU A 1 202 ? -1.195 -3.131 20.971 1.00 96.69 202 LEU A O 1
ATOM 1668 N N . TYR A 1 203 ? -2.596 -1.469 21.488 1.00 96.19 203 TYR A N 1
ATOM 1669 C CA . TYR A 1 203 ? -1.578 -0.662 22.164 1.00 96.19 203 TYR A CA 1
ATOM 1670 C C . TYR A 1 203 ? -0.988 -1.377 23.386 1.00 96.19 203 TYR A C 1
ATOM 1672 O O . TYR A 1 203 ? 0.221 -1.318 23.607 1.00 96.19 203 TYR A O 1
ATOM 1680 N N . VAL A 1 204 ? -1.831 -2.070 24.160 1.00 95.56 204 VAL A N 1
ATOM 1681 C CA . VAL A 1 204 ? -1.396 -2.893 25.299 1.00 95.56 204 VAL A CA 1
ATOM 1682 C C . VAL A 1 204 ? -0.582 -4.098 24.827 1.00 95.56 204 VAL A C 1
ATOM 1684 O O . VAL A 1 204 ? 0.494 -4.332 25.369 1.00 95.56 204 VAL A O 1
ATOM 1687 N N . ASP A 1 205 ? -1.045 -4.813 23.798 1.00 94.75 205 ASP A N 1
ATOM 1688 C CA . ASP A 1 205 ? -0.347 -5.979 23.233 1.00 94.75 205 ASP A CA 1
ATOM 1689 C C . ASP A 1 205 ? 1.045 -5.602 22.675 1.00 94.75 205 ASP A C 1
ATOM 1691 O O . ASP A 1 205 ? 1.968 -6.414 22.697 1.00 94.75 205 ASP A O 1
ATOM 1695 N N . LEU A 1 206 ? 1.222 -4.350 22.234 1.00 94.31 206 LEU A N 1
ATOM 1696 C CA . LEU A 1 206 ? 2.493 -3.774 21.774 1.00 94.31 206 LEU A CA 1
ATOM 1697 C C . LEU A 1 206 ? 3.314 -3.095 22.885 1.00 94.31 206 LEU A C 1
ATOM 1699 O O . LEU A 1 206 ? 4.226 -2.326 22.585 1.00 94.31 206 LEU A O 1
ATOM 1703 N N . ASN A 1 207 ? 2.983 -3.309 24.163 1.00 92.44 207 ASN A N 1
ATOM 1704 C CA . ASN A 1 207 ? 3.655 -2.690 25.317 1.00 92.44 207 ASN A CA 1
ATOM 1705 C C . ASN A 1 207 ? 3.769 -1.153 25.232 1.00 92.44 207 ASN A C 1
ATOM 1707 O O . ASN A 1 207 ? 4.669 -0.540 25.805 1.00 92.44 207 ASN A O 1
ATOM 1711 N N . GLY A 1 208 ? 2.845 -0.515 24.515 1.00 89.69 208 GLY A N 1
ATOM 1712 C CA . GLY A 1 208 ? 2.786 0.927 24.345 1.00 89.69 208 GLY A CA 1
ATOM 1713 C C . GLY A 1 208 ? 3.837 1.551 23.418 1.00 89.69 208 GLY A C 1
ATOM 1714 O O . GLY A 1 208 ? 3.974 2.778 23.424 1.00 89.69 208 GLY A O 1
ATOM 1715 N N . GLU A 1 209 ? 4.556 0.764 22.614 1.00 89.62 209 GLU A N 1
ATOM 1716 C CA . GLU A 1 209 ? 5.623 1.267 21.734 1.00 89.62 209 GLU A CA 1
ATOM 1717 C C . GLU A 1 209 ? 5.090 2.108 20.561 1.00 89.62 209 GLU A C 1
ATOM 1719 O O . GLU A 1 209 ? 5.668 3.139 20.208 1.00 89.62 209 GLU A O 1
ATOM 1724 N N . ASP A 1 210 ? 3.948 1.725 19.984 1.00 90.62 210 ASP A N 1
ATOM 1725 C CA . ASP A 1 210 ? 3.406 2.377 18.791 1.00 90.62 210 ASP A CA 1
ATOM 1726 C C . ASP A 1 210 ? 2.499 3.574 19.125 1.00 90.62 210 ASP A C 1
ATOM 1728 O O . ASP A 1 210 ? 1.284 3.456 19.313 1.00 90.62 210 ASP A O 1
ATOM 1732 N N . GLN A 1 211 ? 3.097 4.766 19.160 1.00 91.81 211 GLN A N 1
ATOM 1733 C CA . GLN A 1 211 ? 2.391 6.016 19.464 1.00 91.81 211 GLN A CA 1
ATOM 1734 C C . GLN A 1 211 ? 1.361 6.424 18.403 1.00 91.81 211 GLN A C 1
ATOM 1736 O O . GLN A 1 211 ? 0.441 7.179 18.724 1.00 91.81 211 GLN A O 1
ATOM 1741 N N . SER A 1 212 ? 1.455 5.915 17.166 1.00 90.56 212 SER A N 1
ATOM 1742 C CA . SER A 1 212 ? 0.464 6.237 16.128 1.00 90.56 212 SER A CA 1
ATOM 1743 C C . SER A 1 212 ? -0.943 5.794 16.533 1.00 90.56 212 SER A C 1
ATOM 1745 O O . SER A 1 212 ? -1.917 6.462 16.205 1.00 90.56 212 SER A O 1
ATOM 1747 N N . ILE A 1 213 ? -1.049 4.731 17.340 1.00 94.56 213 ILE A N 1
ATOM 1748 C CA . ILE A 1 213 ? -2.325 4.234 17.862 1.00 94.56 213 ILE A CA 1
ATOM 1749 C C . ILE A 1 213 ? -2.996 5.271 18.768 1.00 94.56 213 ILE A C 1
ATOM 1751 O O . ILE A 1 213 ? -4.198 5.504 18.646 1.00 94.56 213 ILE A O 1
ATOM 1755 N N . LYS A 1 214 ? -2.235 5.933 19.649 1.00 94.12 214 LYS A N 1
ATOM 1756 C CA . LYS A 1 214 ? -2.775 6.986 20.523 1.00 94.12 214 LYS A CA 1
ATOM 1757 C C . LYS A 1 214 ? -3.286 8.178 19.725 1.00 94.12 214 LYS A C 1
ATOM 1759 O O . LYS A 1 214 ? -4.369 8.673 20.027 1.00 94.12 214 LYS A O 1
ATOM 1764 N N . VAL A 1 215 ? -2.541 8.590 18.696 1.00 94.06 215 VAL A N 1
ATOM 1765 C CA . VAL A 1 215 ? -2.950 9.674 17.789 1.00 94.06 215 VAL A CA 1
ATOM 1766 C C . VAL A 1 215 ? -4.284 9.329 17.125 1.00 94.06 215 VAL A C 1
ATOM 1768 O O . VAL A 1 215 ? -5.230 10.108 17.214 1.00 94.06 215 VAL A O 1
ATOM 1771 N N . THR A 1 216 ? -4.416 8.123 16.566 1.00 94.06 216 THR A N 1
ATOM 1772 C CA . THR A 1 216 ? -5.674 7.669 15.955 1.00 94.06 216 THR A CA 1
ATOM 1773 C C . THR A 1 216 ? -6.829 7.610 16.961 1.00 94.06 216 THR A C 1
ATOM 1775 O O . THR A 1 216 ? -7.939 8.038 16.650 1.00 94.06 216 THR A O 1
ATOM 1778 N N . ILE A 1 217 ? -6.606 7.130 18.191 1.00 95.25 217 ILE A N 1
ATOM 1779 C CA . ILE A 1 217 ? -7.656 7.130 19.227 1.00 95.25 217 ILE A CA 1
ATOM 1780 C C . ILE A 1 217 ? -8.097 8.562 19.560 1.00 95.25 217 ILE A C 1
ATOM 1782 O O . ILE A 1 217 ? -9.294 8.809 19.713 1.00 95.25 217 ILE A O 1
ATOM 1786 N N . GLN A 1 218 ? -7.161 9.510 19.643 1.00 94.62 218 GLN A N 1
ATOM 1787 C CA . GLN A 1 218 ? -7.462 10.919 19.905 1.00 94.62 218 GLN A CA 1
ATOM 1788 C C . GLN A 1 218 ? -8.318 11.547 18.807 1.00 94.62 218 GLN A C 1
ATOM 1790 O O . GLN A 1 218 ? -9.284 12.249 19.117 1.00 94.62 218 GLN A O 1
ATOM 1795 N N . GLU A 1 219 ? -8.022 11.258 17.542 1.00 93.50 219 GLU A N 1
ATOM 1796 C CA . GLU A 1 219 ? -8.850 11.675 16.405 1.00 93.50 219 GLU A CA 1
ATOM 1797 C C . GLU A 1 219 ? -10.278 11.117 16.511 1.00 93.50 219 GLU A C 1
ATOM 1799 O O . GLU A 1 219 ? -11.249 11.867 16.386 1.00 93.50 219 GLU A O 1
ATOM 1804 N N . ILE A 1 220 ? -10.425 9.824 16.827 1.00 94.38 220 ILE A N 1
ATOM 1805 C CA . ILE A 1 220 ? -11.738 9.175 16.968 1.00 94.38 220 ILE A CA 1
ATOM 1806 C C . ILE A 1 220 ? -12.528 9.774 18.136 1.00 94.38 220 ILE A C 1
ATOM 1808 O O . ILE A 1 220 ? -13.702 10.103 17.971 1.00 94.38 220 ILE A O 1
ATOM 1812 N N . VAL A 1 221 ? -11.915 9.951 19.309 1.00 93.75 221 VAL A N 1
ATOM 1813 C CA . VAL A 1 221 ? -12.583 10.552 20.479 1.00 93.75 221 VAL A CA 1
ATOM 1814 C C . VAL A 1 221 ? -13.023 11.987 20.183 1.00 93.75 221 VAL A C 1
ATOM 1816 O O . VAL A 1 221 ? -14.114 12.389 20.578 1.00 93.75 221 VAL A O 1
ATOM 1819 N N . SER A 1 222 ? -12.220 12.740 19.431 1.00 93.12 222 SER A N 1
ATOM 1820 C CA . SER A 1 222 ? -12.534 14.128 19.069 1.00 93.12 222 SER A CA 1
ATOM 1821 C C . SER A 1 222 ? -13.678 14.240 18.052 1.00 93.12 222 SER A C 1
ATOM 1823 O O . SER A 1 222 ? -14.334 15.276 17.981 1.00 93.12 22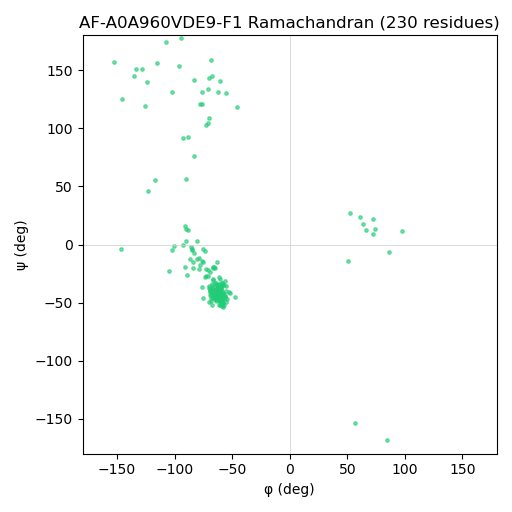2 SER A O 1
ATOM 1825 N N . SER A 1 223 ? -13.951 13.180 17.283 1.00 92.31 223 SER A N 1
ATOM 1826 C CA . SER A 1 223 ? -15.008 13.162 16.261 1.00 92.31 223 SER A CA 1
ATOM 1827 C C . SER A 1 223 ? -16.438 13.112 16.823 1.00 92.31 223 SER A C 1
ATOM 1829 O O . SER A 1 223 ? -17.381 13.493 16.127 1.00 92.31 223 SER A O 1
ATOM 1831 N N . LYS A 1 224 ? -16.629 12.662 18.074 1.00 88.50 224 LYS A N 1
ATOM 1832 C CA . LYS A 1 224 ? -17.956 12.505 18.689 1.00 88.50 224 LYS A CA 1
ATOM 1833 C C . LYS A 1 224 ? -17.929 12.808 20.186 1.00 88.50 224 LYS A C 1
ATOM 1835 O O . LYS A 1 224 ? -17.205 12.183 20.957 1.00 88.50 224 LYS A O 1
ATOM 1840 N N . SER A 1 225 ? -18.796 13.725 20.615 1.00 83.44 225 SER A N 1
ATOM 1841 C CA . SER A 1 225 ? -18.925 14.103 22.024 1.00 83.44 225 SER A CA 1
ATOM 1842 C C . SER A 1 225 ? -19.338 12.918 22.908 1.00 83.44 225 SER A C 1
ATOM 1844 O O . SER A 1 225 ? -20.167 12.087 22.537 1.00 83.44 225 SER A O 1
ATOM 1846 N N . GLY A 1 226 ? -18.747 12.845 24.103 1.00 84.31 226 GLY A N 1
ATOM 1847 C CA . GLY A 1 226 ? -19.050 11.815 25.102 1.00 84.31 226 GLY A CA 1
ATOM 1848 C C . GLY A 1 226 ? -18.263 10.507 24.966 1.00 84.31 226 GLY A C 1
ATOM 1849 O O . GLY A 1 226 ? -18.345 9.682 25.875 1.00 84.31 226 GLY A O 1
ATOM 1850 N N . LEU A 1 227 ? -17.471 10.323 23.901 1.00 88.62 227 LEU A N 1
ATOM 1851 C CA . LEU A 1 227 ? -16.523 9.209 23.815 1.00 88.62 227 LEU A CA 1
ATOM 1852 C C . LEU A 1 227 ? -15.394 9.370 24.839 1.00 88.62 227 LEU A C 1
ATOM 1854 O O . LEU A 1 227 ? -14.953 10.480 25.134 1.00 88.62 227 LEU A O 1
ATOM 1858 N N . LYS A 1 228 ? -14.920 8.245 25.376 1.00 87.44 228 LYS A N 1
ATOM 1859 C CA . LYS A 1 228 ? -13.792 8.183 26.310 1.00 87.44 228 LYS A CA 1
ATOM 1860 C C . LYS A 1 228 ? -12.830 7.080 25.886 1.00 87.44 228 LYS A C 1
ATOM 1862 O O . LYS A 1 228 ? -13.250 6.084 25.305 1.00 87.44 228 LYS A O 1
ATOM 1867 N N . SER A 1 229 ? -11.561 7.277 26.211 1.00 89.38 229 SER A N 1
ATOM 1868 C CA . SER A 1 229 ? -10.476 6.313 26.043 1.00 89.38 229 SER A CA 1
ATOM 1869 C C . SER A 1 229 ? -9.749 6.173 27.378 1.00 89.38 229 SER A C 1
ATOM 1871 O O . SER A 1 229 ? -9.737 7.105 28.175 1.00 89.38 229 SER A O 1
ATOM 1873 N N . LYS A 1 230 ? -9.159 5.010 27.637 1.00 89.94 230 LYS A N 1
ATOM 1874 C CA . LYS A 1 230 ? -8.287 4.747 28.791 1.00 89.94 230 LYS A CA 1
ATOM 1875 C C . LYS 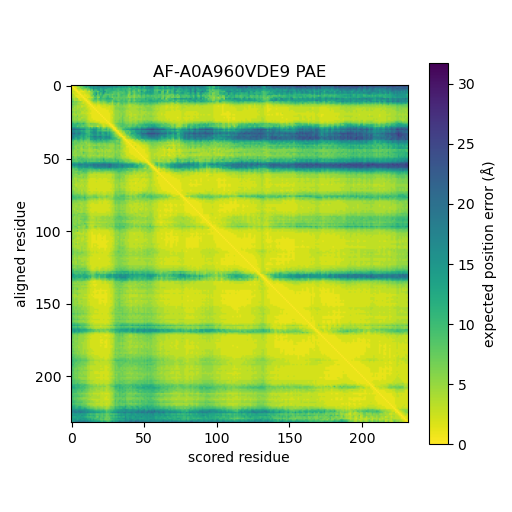A 1 230 ? -6.862 5.258 28.575 1.00 89.94 230 LYS A C 1
ATOM 1877 O O . LYS A 1 230 ? -6.068 5.252 29.510 1.00 89.94 230 LYS A O 1
ATOM 1882 N N . LEU A 1 231 ? -6.526 5.623 27.338 1.00 83.81 231 LEU A N 1
ATOM 1883 C CA . LEU A 1 231 ? -5.189 6.047 26.922 1.00 83.81 231 LEU A CA 1
ATOM 1884 C C . LEU A 1 231 ? -5.041 7.570 26.771 1.00 83.81 231 LEU A C 1
ATOM 1886 O O . LEU A 1 231 ? -3.927 8.017 26.491 1.00 83.81 231 LEU A O 1
ATOM 1890 N N . LEU A 1 232 ? -6.133 8.331 26.923 1.00 83.25 232 LEU A N 1
ATOM 1891 C CA . LEU A 1 232 ? -6.210 9.796 26.830 1.00 83.25 232 LEU A CA 1
ATOM 1892 C C . LEU A 1 232 ? -6.737 10.376 28.142 1.00 83.25 232 LEU A C 1
ATOM 1894 O O . LEU A 1 232 ? -6.203 11.421 28.565 1.00 83.25 232 LEU A O 1
#

Mean predicted aligned error: 5.79 Å

Sequence (232 aa):
AKSFYYSLLINGLKFDSEKLLNFIIKGSYDTNFFTEKYAFFDGMYRNALRADAFQDEYPELNSNRLLVLLYETMEGRRNSKLILEDLKKIDYERVTPDVRLIHTWLSFISATSSGNIEDLESIFEKNKSFGKEGGIEISDREFLFLKGLAAYKSKDYIKSLELLRDCKEGLDFISINAIKTEAMIFYYQNLHEKSITILEKLYVDLNGEDQSIKVTIQEIVSSKSGLKSKLL

Secondary structure (DSSP, 8-state):
-HHHHHHHHHTT---SHHHHHHHHHHSS--GGGHHHHHHHHHHHHHHHHHHHTT-S--TTHHHHHHHHHHHHHHTT-S-HHHHHHHHTTS-GGGS-HHHHHHHHHHHHHHHHHHT-HHHHHHHHHHHHHTHHHH-----HHHHHHHHHHHHHHTT-HHHHHHHHHTT-SSSSHHHHHHHHHHHHHHHHTT-HHHHHHHHHHHHHHTTT--HHHHHHHHHHHHHSTT---S--